Protein AF-A0A3Q8ZXB1-F1 (afdb_monomer)

Secondary structure (DSSP, 8-state):
------SS-SSEEEEEE-TTS-EEEEEE-GGGTT--SHHHHHHHHHHHHHHHHHHHHHHHS-------EEEEEETTEEEEEE---GGG------SS-------EE-TTS-EE-------HHHHHHHHHTT-HHHHHHHHHHSSS--HHHHHHHHHHHHHTT-----HHHHHHHHHHHHHHTT--TTSPPPSSPPPHHHHHHHHHHHHHHHHHHHHHHT--

Radius of gyration: 23.27 Å; Cα contacts (8 Å, |Δi|>4): 219; chains: 1; bounding box: 49×56×59 Å

Solvent-accessible surface area (backbone atoms only — not comparable to full-atom values): 13383 Å² total; per-residue (Å²): 134,84,79,87,54,66,81,92,56,77,71,33,50,43,82,40,78,34,95,88,75,48,76,41,82,40,80,45,46,77,90,47,71,85,51,89,43,66,66,56,38,31,57,54,49,42,54,50,43,53,50,51,25,54,56,43,22,75,75,65,77,58,56,84,73,74,80,68,45,31,73,48,78,55,95,92,39,65,45,78,45,73,67,82,59,83,92,67,74,74,87,79,90,81,78,82,89,81,86,82,86,86,84,46,59,49,98,87,66,48,79,48,77,71,75,95,65,77,49,73,67,53,38,32,51,59,28,27,77,77,33,69,39,48,41,50,19,50,62,32,58,46,89,83,55,52,50,55,32,47,45,53,18,46,52,24,31,43,77,63,71,62,60,71,88,43,74,68,51,53,42,42,52,37,25,30,50,21,67,49,66,63,71,43,82,90,46,66,56,50,101,75,55,62,49,71,69,57,48,52,53,52,51,53,53,50,53,51,50,47,23,50,57,46,41,57,66,72,77,116

Nearest PDB structures (foldseek):
  1sx6-assembly1_A  TM=2.709E-01  e=4.417E+00  Homo sapiens
  4kbr-assembly7_G  TM=2.994E-01  e=9.475E+00  Mus musculus

Sequence (220 aa):
MAEDVQAPFDPHVELMSHDSGDQLLVLKTKELDDLSTLKDTYNVGEGIVRTLNGVVAAIMEKSAVEPDGAAEMRGGKLIRHMMMRTETAHFSFGGPSAEFTVIIRDKEGNIVVPPPAPSAAQSRYAASRKNELLTHALNYCAGEPGWFDLYKAMECLEQAGFAKKGQEMTRFSRTANWFHRHHDTKNPPPPNPMDLREARRLLRGRINQALDELATRSTD

Structure (mmCIF, N/CA/C/O backbone):
data_AF-A0A3Q8ZXB1-F1
#
_entry.id   AF-A0A3Q8ZXB1-F1
#
loop_
_atom_site.group_PDB
_atom_site.id
_atom_site.type_symbol
_atom_site.label_atom_id
_atom_site.label_alt_id
_atom_site.label_comp_id
_atom_site.label_asym_id
_atom_site.label_entity_id
_atom_site.label_seq_id
_atom_site.pdbx_PDB_ins_code
_atom_site.Cartn_x
_atom_site.Cartn_y
_atom_site.Cartn_z
_atom_site.occupancy
_atom_site.B_iso_or_equiv
_atom_site.auth_seq_id
_atom_site.auth_comp_id
_atom_site.auth_asym_id
_atom_site.auth_atom_id
_atom_site.pdbx_PDB_model_num
ATOM 1 N N . MET A 1 1 ? -21.180 -25.472 -0.943 1.00 33.44 1 MET A N 1
ATOM 2 C CA . MET A 1 1 ? -22.168 -25.643 0.137 1.00 33.44 1 MET A CA 1
ATOM 3 C C . MET A 1 1 ? -21.343 -25.733 1.403 1.00 33.44 1 MET A C 1
ATOM 5 O O . MET A 1 1 ? -20.709 -26.757 1.603 1.00 33.44 1 MET A O 1
ATOM 9 N N . ALA A 1 2 ? -21.167 -24.619 2.112 1.00 38.06 2 ALA A N 1
ATOM 10 C CA . ALA A 1 2 ? -20.447 -24.629 3.380 1.00 38.06 2 ALA A CA 1
ATOM 11 C C . ALA A 1 2 ? -21.424 -25.153 4.435 1.00 38.06 2 ALA A C 1
ATOM 13 O O . ALA A 1 2 ? -22.526 -24.620 4.542 1.00 38.06 2 ALA A O 1
ATOM 14 N N . GLU A 1 3 ? -21.074 -26.241 5.114 1.00 40.84 3 GLU A N 1
ATOM 15 C CA . GLU A 1 3 ? -21.822 -26.702 6.281 1.00 40.84 3 GLU A CA 1
ATOM 16 C C . GLU A 1 3 ? -21.613 -25.692 7.413 1.00 40.84 3 GLU A C 1
ATOM 18 O O . GLU A 1 3 ? -20.477 -25.365 7.761 1.00 40.84 3 GLU A O 1
ATOM 23 N N . ASP A 1 4 ? -22.716 -25.174 7.953 1.00 42.69 4 ASP A N 1
ATOM 24 C CA . ASP A 1 4 ? -22.743 -24.371 9.173 1.00 42.69 4 ASP A CA 1
ATOM 25 C C . ASP A 1 4 ? -22.255 -25.227 10.353 1.00 42.69 4 ASP A C 1
ATOM 27 O O . ASP A 1 4 ? -22.981 -26.079 10.867 1.00 42.69 4 ASP A O 1
ATOM 31 N N . VAL A 1 5 ? -21.013 -25.015 10.794 1.00 41.22 5 VAL A N 1
ATOM 32 C CA . VAL A 1 5 ? -20.448 -25.664 11.987 1.00 41.22 5 VAL A CA 1
ATOM 33 C C . VAL A 1 5 ? -20.627 -24.737 13.192 1.00 41.22 5 VAL A C 1
ATOM 35 O O . VAL A 1 5 ? -19.713 -24.003 13.561 1.00 41.22 5 VAL A O 1
ATOM 38 N N . GLN A 1 6 ? -21.802 -24.758 13.826 1.00 43.03 6 GLN A N 1
ATOM 39 C CA . GLN A 1 6 ? -21.964 -24.203 15.179 1.00 43.03 6 GLN A CA 1
ATOM 40 C C . GLN A 1 6 ? -21.54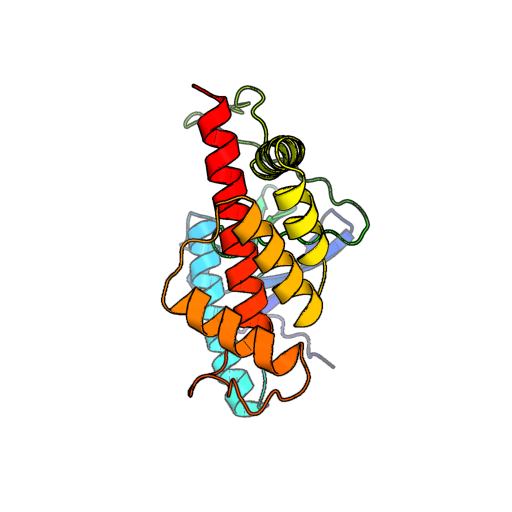9 -25.233 16.247 1.00 43.03 6 GLN A C 1
ATOM 42 O O . GLN A 1 6 ? -21.603 -26.436 15.997 1.00 43.03 6 GLN A O 1
ATOM 47 N N . ALA A 1 7 ? -21.089 -24.731 17.408 1.00 43.69 7 ALA A N 1
ATOM 48 C CA . ALA A 1 7 ? -20.575 -25.454 18.586 1.00 43.69 7 ALA A CA 1
ATOM 49 C C . ALA A 1 7 ? -21.116 -26.898 18.755 1.00 43.69 7 ALA A C 1
ATOM 51 O O . ALA A 1 7 ? -22.325 -27.109 18.633 1.00 43.69 7 ALA A O 1
ATOM 52 N N . PRO A 1 8 ? -20.249 -27.891 19.072 1.00 52.16 8 PRO A N 1
ATOM 53 C CA . PRO A 1 8 ? -19.368 -27.851 20.254 1.00 52.16 8 PRO A CA 1
ATOM 54 C C . PRO A 1 8 ? -17.844 -27.868 19.987 1.00 52.16 8 PRO A C 1
ATOM 56 O O . PRO A 1 8 ? -17.077 -28.206 20.888 1.00 52.16 8 PRO A O 1
ATOM 59 N N . PHE A 1 9 ? -17.382 -27.538 18.781 1.00 60.47 9 PHE A N 1
ATOM 60 C CA . PHE A 1 9 ? -15.962 -27.650 18.415 1.00 60.47 9 PHE A CA 1
ATOM 61 C C . PHE A 1 9 ? -15.131 -26.414 18.794 1.00 60.47 9 PHE A C 1
ATOM 63 O O . PHE A 1 9 ? -15.643 -25.300 18.863 1.00 60.47 9 PHE A O 1
ATOM 70 N N . ASP A 1 10 ? -13.842 -26.617 19.054 1.00 65.19 10 ASP A N 1
ATOM 71 C CA . ASP A 1 10 ? -12.871 -25.564 19.359 1.00 65.19 10 ASP A 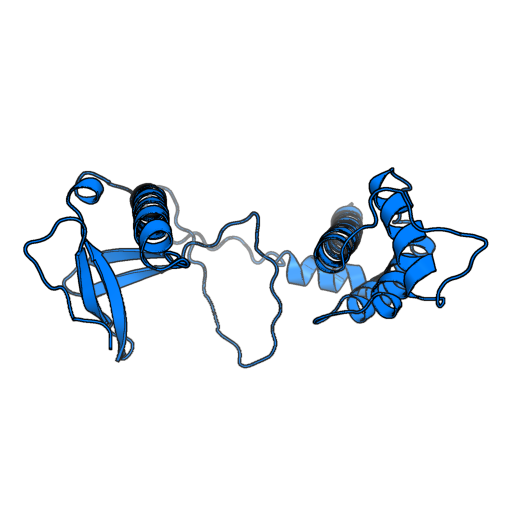CA 1
ATOM 72 C C . ASP A 1 10 ? -11.601 -25.817 18.524 1.00 65.19 10 ASP A C 1
ATOM 74 O O . ASP A 1 10 ? -11.003 -26.886 18.686 1.00 65.19 10 ASP A O 1
ATOM 78 N N . PRO A 1 11 ? -11.205 -24.913 17.606 1.00 73.88 11 PRO A N 1
ATOM 79 C CA . PRO A 1 11 ? -11.889 -23.671 17.223 1.00 73.88 11 PRO A CA 1
ATOM 80 C C . PRO A 1 11 ? -13.175 -23.906 16.400 1.00 73.88 11 PRO A C 1
ATOM 82 O O . PRO A 1 11 ? -13.305 -24.916 15.709 1.00 73.88 11 PRO A O 1
ATOM 85 N N . HIS A 1 12 ? -14.107 -22.946 16.415 1.00 68.56 12 HIS A N 1
ATOM 86 C CA . HIS A 1 12 ? -15.272 -22.903 15.511 1.00 68.56 12 HIS A CA 1
ATOM 87 C C . HIS A 1 12 ? -15.525 -21.489 14.978 1.00 68.56 12 HIS A C 1
ATOM 89 O O . HIS A 1 12 ? -14.954 -20.518 15.468 1.00 68.56 12 HIS A O 1
ATOM 95 N N . VAL A 1 13 ? -16.386 -21.363 13.968 1.00 67.75 13 VAL A N 1
ATOM 96 C CA . VAL A 1 13 ? -16.782 -20.068 13.404 1.00 67.75 13 VAL A CA 1
ATOM 97 C C . VAL A 1 13 ? -18.274 -19.873 13.613 1.00 67.75 13 VAL A C 1
ATOM 99 O O . VAL A 1 13 ? -19.068 -20.758 13.315 1.00 67.75 13 VAL A O 1
ATOM 102 N N . GLU A 1 14 ? -18.659 -18.708 14.116 1.00 72.75 14 GLU A N 1
ATOM 103 C CA . GLU A 1 14 ? -20.056 -18.335 14.296 1.00 72.75 14 GLU A CA 1
ATOM 104 C C . GLU A 1 14 ? -20.407 -17.160 13.389 1.00 72.75 14 GLU A C 1
ATOM 106 O O . GLU A 1 14 ? -19.691 -16.159 13.347 1.00 72.75 14 GLU A O 1
ATOM 111 N N . LEU A 1 15 ? -21.523 -17.273 12.670 1.00 70.69 15 LEU A N 1
ATOM 112 C CA . LEU A 1 15 ? -22.078 -16.161 11.915 1.00 70.69 15 LEU A CA 1
ATOM 113 C C . LEU A 1 15 ? -22.841 -15.239 12.873 1.00 70.69 15 LEU A C 1
ATOM 115 O O . LEU A 1 15 ? -23.882 -15.611 13.410 1.00 70.69 15 LEU A O 1
ATOM 119 N N . MET A 1 16 ? -22.320 -14.037 13.094 1.00 72.94 16 MET A N 1
ATOM 120 C CA . MET A 1 16 ? -22.894 -13.052 14.004 1.00 72.94 16 MET A CA 1
ATOM 121 C C . MET A 1 16 ? -23.374 -11.823 13.235 1.00 72.94 16 MET A C 1
ATOM 123 O O . MET A 1 16 ? -22.651 -11.267 12.409 1.00 72.94 16 MET A O 1
ATOM 127 N N . SER A 1 17 ? -24.591 -11.369 13.526 1.00 73.88 17 SER A N 1
ATOM 128 C CA . SER A 1 17 ? -25.118 -10.121 12.969 1.00 73.88 17 SER A CA 1
ATOM 129 C C . SER A 1 17 ? -24.378 -8.910 13.542 1.00 73.88 17 SER A C 1
ATOM 131 O O . SER A 1 17 ? -24.141 -8.831 14.748 1.00 73.88 17 SER A O 1
ATOM 133 N N . HIS A 1 18 ? -24.046 -7.953 12.682 1.00 71.06 18 HIS A N 1
ATOM 134 C CA . HIS A 1 18 ? -23.449 -6.672 13.039 1.00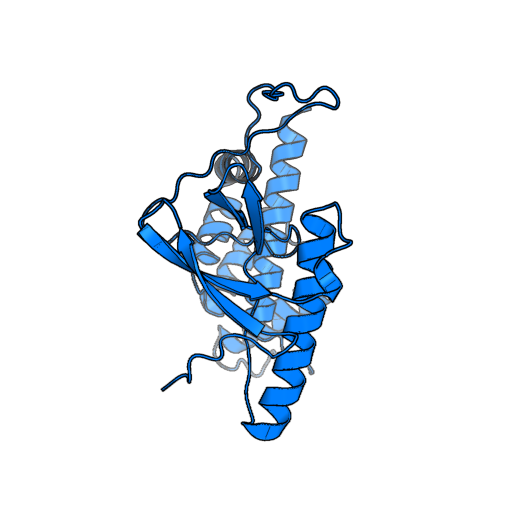 71.06 18 HIS A CA 1
ATOM 135 C C . HIS A 1 18 ? -24.469 -5.537 12.864 1.00 71.06 18 HIS A C 1
ATOM 137 O O . HIS A 1 18 ? -25.344 -5.596 12.000 1.00 71.06 18 HIS A O 1
ATOM 143 N N . ASP A 1 19 ? -24.341 -4.472 13.659 1.00 66.94 19 ASP A N 1
ATOM 144 C CA . ASP A 1 19 ? -25.283 -3.341 13.679 1.00 66.94 19 ASP A CA 1
ATOM 145 C C . ASP A 1 19 ? -25.398 -2.604 12.325 1.00 66.94 19 ASP A C 1
ATOM 147 O O . ASP A 1 19 ? -26.385 -1.912 12.087 1.00 66.94 19 ASP A O 1
ATOM 151 N N . SER A 1 20 ? -24.416 -2.756 11.425 1.00 61.16 20 SER A N 1
ATOM 152 C CA . SER A 1 20 ? -24.470 -2.229 10.047 1.00 61.16 20 SER A CA 1
ATOM 153 C C . SER A 1 20 ? -25.446 -2.978 9.131 1.00 61.16 20 SER A C 1
ATOM 155 O O . SER A 1 20 ? -25.694 -2.521 8.018 1.00 61.16 20 SER A O 1
ATOM 157 N N . GLY A 1 21 ? -25.991 -4.115 9.577 1.00 63.75 21 GLY A N 1
ATOM 158 C CA . GLY A 1 21 ? -26.780 -5.038 8.758 1.00 63.75 21 GLY A CA 1
ATOM 159 C C . GLY A 1 21 ? -25.950 -6.146 8.101 1.00 63.75 21 GLY A C 1
ATOM 160 O O . GLY A 1 21 ? -26.527 -7.052 7.503 1.00 63.75 21 GLY A O 1
ATOM 161 N N . ASP A 1 22 ? -24.622 -6.109 8.240 1.00 62.91 22 ASP A N 1
ATOM 162 C CA . ASP A 1 22 ? -23.728 -7.156 7.741 1.00 62.91 22 ASP A CA 1
ATOM 163 C C . ASP A 1 22 ? -23.699 -8.371 8.680 1.00 62.91 22 ASP A C 1
ATOM 165 O O . ASP A 1 22 ? -23.943 -8.265 9.884 1.00 62.91 22 ASP A O 1
ATOM 169 N N . GLN A 1 23 ? -23.345 -9.534 8.137 1.00 65.56 23 GLN A N 1
ATOM 170 C CA . GLN A 1 23 ? -23.062 -10.737 8.917 1.00 65.56 23 GLN A CA 1
ATOM 171 C C . GLN A 1 23 ? -21.554 -10.989 8.937 1.00 65.56 23 GLN A C 1
ATOM 173 O O . GLN A 1 23 ? -20.899 -10.979 7.895 1.00 65.56 23 GLN A O 1
ATOM 178 N N . LEU A 1 24 ? -21.001 -11.208 10.126 1.00 67.62 24 LEU A N 1
ATOM 179 C CA . LEU A 1 24 ? -19.581 -11.459 10.343 1.00 67.62 24 LEU A CA 1
ATOM 180 C C . LEU A 1 24 ? -19.361 -12.926 10.695 1.00 67.62 24 LEU A C 1
ATOM 182 O O . LEU A 1 24 ? -20.033 -13.463 11.570 1.00 67.62 24 LEU A O 1
ATOM 186 N N . LEU A 1 25 ? -18.389 -13.558 10.045 1.00 69.31 25 LEU A N 1
ATOM 187 C CA . LEU A 1 25 ? -17.880 -14.865 10.448 1.00 69.31 25 LEU A CA 1
ATOM 188 C C . LEU A 1 25 ? -16.834 -14.657 11.545 1.00 69.31 25 LEU A C 1
ATOM 190 O O . LEU A 1 25 ? -15.744 -14.151 11.286 1.00 69.31 25 LEU A O 1
ATOM 194 N N . VAL A 1 26 ? -17.180 -15.018 12.777 1.00 81.38 26 VAL A N 1
ATOM 195 C CA . VAL A 1 26 ? -16.345 -14.800 13.960 1.00 81.38 26 VAL A CA 1
ATOM 196 C C . VAL A 1 26 ? -15.721 -16.120 14.390 1.00 81.38 26 VAL A C 1
ATOM 198 O O . VAL A 1 26 ? -16.427 -17.038 14.800 1.00 81.38 26 VAL A O 1
ATOM 201 N N . LEU A 1 27 ? -14.392 -16.208 14.317 1.00 79.56 27 LEU A N 1
ATOM 202 C CA . LEU A 1 27 ? -13.637 -17.311 14.908 1.00 79.56 27 LEU A CA 1
ATOM 203 C C . LEU A 1 27 ? -13.757 -17.246 16.434 1.00 79.56 27 LEU A C 1
ATOM 205 O O . LEU A 1 27 ? -13.380 -16.249 17.049 1.00 79.56 27 LEU A O 1
ATOM 209 N N . LYS A 1 28 ? -14.247 -18.325 17.037 1.00 82.69 28 LYS A N 1
ATOM 210 C CA . LYS A 1 28 ? -14.348 -18.509 18.481 1.00 82.69 28 LYS A CA 1
ATOM 211 C C . LYS A 1 28 ? -13.482 -19.679 18.914 1.00 82.69 28 LYS A C 1
ATOM 213 O O . LYS A 1 28 ? -13.536 -20.761 18.328 1.00 82.69 28 LYS A O 1
ATOM 218 N N . THR A 1 29 ? -12.684 -19.446 19.947 1.00 84.31 29 THR A N 1
ATOM 219 C CA . THR A 1 29 ? -11.790 -20.449 20.521 1.00 84.31 29 THR A CA 1
ATOM 220 C C . THR A 1 29 ? -11.338 -20.049 21.914 1.00 84.31 29 THR A C 1
ATOM 222 O O . THR A 1 29 ? -11.162 -18.859 22.182 1.00 84.31 29 THR A O 1
ATOM 225 N N . LYS A 1 30 ? -11.128 -21.041 22.785 1.00 87.31 30 LYS A N 1
ATOM 226 C CA . LYS A 1 30 ? -10.680 -20.814 24.167 1.00 87.31 30 LYS A CA 1
ATOM 227 C C . LYS A 1 30 ? -9.281 -20.212 24.242 1.00 87.31 30 LYS A C 1
ATOM 229 O O . LYS A 1 30 ? -8.955 -19.552 25.220 1.00 87.31 30 LYS A O 1
ATOM 234 N N . GLU A 1 31 ? -8.462 -20.392 23.203 1.00 86.12 31 GLU A N 1
ATOM 235 C CA . GLU A 1 31 ? -7.122 -19.792 23.125 1.00 86.12 31 GLU A CA 1
ATOM 236 C C . GLU A 1 31 ? -7.150 -18.252 23.129 1.00 86.12 31 GLU A C 1
ATOM 238 O O . GLU A 1 31 ? -6.123 -17.620 23.375 1.00 86.12 31 GLU A O 1
ATOM 243 N N . LEU A 1 32 ? -8.311 -17.638 22.870 1.00 87.06 32 LEU A N 1
ATOM 244 C CA . LEU A 1 32 ? -8.477 -16.185 22.870 1.00 87.06 32 LEU A CA 1
ATOM 245 C C . LEU A 1 32 ? -9.042 -15.622 24.185 1.00 87.06 32 LEU A C 1
ATOM 247 O O . LEU A 1 32 ? -8.992 -14.405 24.357 1.00 87.06 32 LEU A O 1
ATOM 251 N N . ASP A 1 33 ? -9.553 -16.457 25.100 1.00 85.75 33 ASP A N 1
ATOM 252 C CA . ASP A 1 33 ? -10.318 -16.010 26.280 1.00 85.75 33 ASP A CA 1
ATOM 253 C C . ASP A 1 33 ? -9.475 -15.179 27.265 1.00 85.75 33 ASP A C 1
ATOM 255 O O . ASP A 1 33 ? -9.963 -14.208 27.845 1.00 85.75 33 ASP A O 1
ATOM 259 N N . ASP A 1 34 ? -8.193 -15.523 27.417 1.00 86.94 34 ASP A N 1
ATOM 260 C CA . ASP A 1 34 ? -7.275 -14.860 28.356 1.00 86.94 34 ASP A CA 1
ATOM 261 C C . ASP A 1 34 ? -6.528 -13.661 27.735 1.00 86.94 34 ASP A C 1
ATOM 263 O O . ASP A 1 34 ? -5.684 -13.025 28.380 1.00 86.94 34 ASP A O 1
ATOM 267 N N . LEU A 1 35 ? -6.812 -13.326 26.472 1.00 86.44 35 LEU A N 1
ATOM 268 C CA . LEU A 1 35 ? -6.145 -12.233 25.769 1.00 86.44 35 LEU A CA 1
ATOM 269 C C . LEU A 1 35 ? -6.837 -10.902 26.070 1.00 86.44 35 LEU A C 1
ATOM 271 O O . LEU A 1 35 ? -8.006 -10.685 25.766 1.00 86.44 35 LEU A O 1
ATOM 275 N N . SER A 1 36 ? -6.080 -9.970 26.646 1.00 79.19 36 SER A N 1
ATOM 276 C CA . SER A 1 36 ? -6.604 -8.676 27.103 1.00 79.19 36 SER A CA 1
ATOM 277 C C . SER A 1 36 ? -6.500 -7.553 26.069 1.00 79.19 36 SER A C 1
ATOM 279 O O . SER A 1 36 ? -7.030 -6.462 26.291 1.00 79.19 36 SER A O 1
ATOM 281 N N . THR A 1 37 ? -5.822 -7.784 24.939 1.00 78.56 37 THR A N 1
ATOM 282 C CA . THR A 1 37 ? -5.639 -6.769 23.897 1.00 78.56 37 THR A CA 1
ATOM 283 C C . THR A 1 37 ? -6.084 -7.275 22.530 1.00 78.56 37 THR A C 1
ATOM 285 O O . THR A 1 37 ? -5.774 -8.394 22.133 1.00 78.56 37 THR A O 1
ATOM 288 N N . LEU A 1 38 ? -6.741 -6.402 21.757 1.00 78.81 38 LEU A N 1
ATOM 289 C CA . LEU A 1 38 ? -7.193 -6.703 20.391 1.00 78.81 38 LEU A CA 1
ATOM 290 C C . LEU A 1 38 ? -6.045 -7.119 19.462 1.00 78.81 38 LEU A C 1
ATOM 292 O O . LEU A 1 38 ? -6.246 -7.910 18.543 1.00 78.81 38 LEU A O 1
ATOM 296 N N . LYS A 1 39 ? -4.843 -6.574 19.687 1.00 77.56 39 LYS A N 1
ATOM 297 C CA . LYS A 1 39 ? -3.644 -6.924 18.923 1.00 77.56 39 LYS A CA 1
ATOM 298 C C . LYS A 1 39 ? -3.239 -8.373 19.187 1.00 77.56 39 LYS A C 1
ATOM 300 O O . LYS A 1 39 ? -2.950 -9.092 18.235 1.00 77.56 39 LYS A O 1
ATOM 305 N N . ASP A 1 40 ? -3.225 -8.792 20.448 1.00 81.31 40 ASP A N 1
ATOM 306 C CA . ASP A 1 40 ? -2.866 -10.163 20.809 1.00 81.31 40 ASP A CA 1
ATOM 307 C C . ASP A 1 40 ? -3.939 -11.139 20.329 1.00 81.31 40 ASP A C 1
ATOM 309 O O . ASP A 1 40 ? -3.600 -12.140 19.702 1.00 81.31 40 ASP A O 1
ATOM 313 N N . THR A 1 41 ? -5.223 -10.793 20.491 1.00 88.06 41 THR A N 1
ATOM 314 C CA . THR A 1 41 ? -6.347 -11.559 19.932 1.00 88.06 41 THR A CA 1
ATOM 315 C C . THR A 1 41 ? -6.204 -11.756 18.425 1.00 88.06 41 THR A C 1
ATOM 317 O O . THR A 1 41 ? -6.350 -12.872 17.933 1.00 88.06 41 THR A O 1
ATOM 320 N N . TYR A 1 42 ? -5.869 -10.697 17.683 1.00 85.19 42 TYR A N 1
ATOM 321 C CA . TYR A 1 42 ? -5.656 -10.792 16.241 1.00 85.19 42 TYR A CA 1
ATOM 322 C C . TYR A 1 42 ? -4.443 -11.660 15.882 1.00 85.19 42 TYR A C 1
ATOM 324 O O . TYR A 1 42 ? -4.556 -12.527 15.021 1.00 85.19 42 TYR A O 1
ATOM 332 N N . ASN A 1 43 ? -3.296 -11.460 16.538 1.00 82.50 43 ASN A N 1
ATOM 333 C CA . ASN A 1 43 ? -2.071 -12.209 16.238 1.00 82.50 43 ASN A CA 1
ATOM 334 C C . ASN A 1 43 ? -2.228 -13.709 16.529 1.00 82.50 43 ASN A C 1
ATOM 336 O O . ASN A 1 43 ? -1.800 -14.544 15.730 1.00 82.50 43 ASN A O 1
ATOM 340 N N . VAL A 1 44 ? -2.849 -14.059 17.659 1.00 87.62 44 VAL A N 1
ATOM 341 C CA . VAL A 1 44 ? -3.133 -15.457 18.015 1.00 87.62 44 VAL A CA 1
ATOM 342 C C . VAL A 1 44 ? -4.174 -16.039 17.059 1.00 87.62 44 VAL A C 1
ATOM 344 O O . VAL A 1 44 ? -3.953 -17.109 16.493 1.00 87.62 44 VAL A O 1
ATOM 347 N N . GLY A 1 45 ? -5.252 -15.300 16.778 1.00 86.31 45 GLY A N 1
ATOM 348 C CA . GLY A 1 45 ? -6.275 -15.702 15.811 1.00 86.31 45 GLY A CA 1
ATOM 349 C C . GLY A 1 45 ? -5.718 -15.947 14.405 1.00 86.31 45 GLY A C 1
ATOM 350 O O . GLY A 1 45 ? -6.067 -16.939 13.769 1.00 86.31 45 GLY A O 1
ATOM 351 N N . GLU A 1 46 ? -4.793 -15.111 13.927 1.00 86.06 46 GLU A N 1
ATOM 352 C CA . GLU A 1 46 ? -4.076 -15.336 12.666 1.00 86.06 46 GLU A CA 1
ATOM 353 C C . GLU A 1 46 ? -3.285 -16.643 12.680 1.00 86.06 46 GLU A C 1
ATOM 355 O O . GLU A 1 46 ? -3.352 -17.405 11.712 1.00 86.06 46 GLU A O 1
ATOM 360 N N . GLY A 1 47 ? -2.564 -16.928 13.766 1.00 82.75 47 GLY A N 1
ATOM 361 C CA . GLY A 1 47 ? -1.848 -18.192 13.930 1.00 82.75 47 GLY A CA 1
ATOM 362 C C . GLY A 1 47 ? -2.775 -19.405 13.809 1.00 82.75 47 GLY A C 1
ATOM 363 O O . GLY A 1 47 ? -2.452 -20.367 13.101 1.00 82.75 47 GLY A O 1
ATOM 364 N N . ILE A 1 48 ? -3.957 -19.330 14.425 1.00 83.25 48 ILE A N 1
ATOM 365 C CA . ILE A 1 48 ? -4.979 -20.382 14.370 1.00 83.25 48 ILE A CA 1
ATOM 366 C C . ILE A 1 48 ? -5.514 -20.543 12.941 1.00 83.25 48 ILE A C 1
ATOM 368 O O . ILE A 1 48 ? -5.468 -21.646 12.395 1.00 83.25 48 ILE A O 1
ATOM 372 N N . VAL A 1 49 ? -5.939 -19.457 12.282 1.00 75.75 49 VAL A N 1
ATOM 373 C CA . VAL A 1 49 ? -6.444 -19.503 10.893 1.00 75.75 49 VAL A CA 1
ATOM 374 C C . VAL A 1 49 ? -5.385 -20.044 9.932 1.00 75.75 49 VAL A C 1
ATOM 376 O O . VAL A 1 49 ? -5.686 -20.871 9.071 1.00 75.75 49 VAL A O 1
ATOM 379 N N . ARG A 1 50 ? -4.121 -19.640 10.096 1.00 78.44 50 ARG A N 1
ATOM 380 C CA . ARG A 1 50 ? -3.005 -20.153 9.292 1.00 78.44 50 ARG A CA 1
ATOM 381 C C . ARG A 1 50 ? -2.823 -21.659 9.470 1.00 78.44 50 ARG A C 1
ATOM 383 O O . ARG A 1 50 ? -2.591 -22.362 8.486 1.00 78.44 50 ARG A O 1
ATOM 390 N N . THR A 1 51 ? -2.941 -22.150 10.699 1.00 77.50 51 THR A N 1
ATOM 391 C CA . THR A 1 51 ? -2.851 -23.582 11.006 1.00 77.50 51 THR A CA 1
ATOM 392 C C . THR A 1 51 ? -4.011 -24.348 10.372 1.00 77.50 51 THR A C 1
ATOM 394 O O . THR A 1 51 ? -3.781 -25.341 9.680 1.00 77.50 51 THR A O 1
ATOM 397 N N . LEU A 1 52 ? -5.242 -23.842 10.507 1.00 68.25 52 LEU A N 1
ATOM 398 C CA . LEU A 1 52 ? -6.436 -24.427 9.886 1.00 68.25 52 LEU A CA 1
ATOM 399 C C . LEU A 1 52 ? -6.327 -24.471 8.359 1.00 68.25 52 LEU A C 1
ATOM 401 O O . LEU A 1 52 ? -6.613 -25.504 7.756 1.00 68.25 52 LEU A O 1
ATOM 405 N N . ASN A 1 53 ? -5.836 -23.401 7.729 1.00 66.00 53 ASN A N 1
ATOM 406 C CA . ASN A 1 53 ? -5.565 -23.398 6.293 1.00 66.00 53 ASN A CA 1
ATOM 407 C C . ASN A 1 53 ? -4.577 -24.495 5.893 1.00 66.00 53 ASN A C 1
ATOM 409 O O . ASN A 1 53 ? -4.785 -25.144 4.873 1.00 66.00 53 ASN A O 1
ATOM 413 N N . GLY A 1 54 ? -3.522 -24.717 6.682 1.00 58.09 54 GLY A N 1
ATOM 414 C CA . GLY A 1 54 ? -2.560 -25.792 6.439 1.00 58.09 54 GLY A CA 1
ATOM 415 C C . GLY A 1 54 ? -3.208 -27.177 6.479 1.00 58.09 54 GLY A C 1
ATOM 416 O O . GLY A 1 54 ? -2.977 -27.987 5.582 1.00 58.09 54 GLY A O 1
ATOM 417 N N . VAL A 1 55 ? -4.069 -27.425 7.471 1.00 66.06 55 VAL A N 1
ATOM 418 C CA . VAL A 1 55 ? -4.820 -28.686 7.598 1.00 66.06 55 VAL A CA 1
ATOM 419 C C . VAL A 1 55 ? -5.773 -28.882 6.416 1.00 66.06 55 VAL A C 1
ATOM 421 O O . VAL A 1 55 ? -5.763 -29.938 5.789 1.00 66.06 55 VAL A O 1
ATOM 424 N N . VAL A 1 56 ? -6.562 -27.863 6.063 1.00 55.59 56 VAL A N 1
ATOM 425 C CA . VAL A 1 56 ? -7.525 -27.946 4.952 1.00 55.59 56 VAL A CA 1
ATOM 426 C C . VAL A 1 56 ? -6.813 -28.088 3.610 1.00 55.59 56 VAL A C 1
ATOM 428 O O . VAL A 1 56 ? -7.233 -28.895 2.786 1.00 55.59 56 VAL A O 1
ATOM 431 N N . ALA A 1 57 ? -5.712 -27.369 3.385 1.00 53.59 57 ALA A N 1
ATOM 432 C CA . ALA A 1 57 ? -4.935 -27.483 2.155 1.00 53.59 57 ALA A CA 1
ATOM 433 C C . ALA A 1 57 ? -4.346 -28.890 1.964 1.00 53.59 57 ALA A C 1
ATOM 435 O O . ALA A 1 57 ? -4.249 -29.349 0.831 1.00 53.59 57 ALA A O 1
ATOM 436 N N . ALA A 1 58 ? -4.016 -29.606 3.043 1.00 50.09 58 ALA A N 1
ATOM 437 C CA . ALA A 1 58 ? -3.576 -30.999 2.956 1.00 50.09 58 ALA A CA 1
ATOM 438 C C . ALA A 1 58 ? -4.697 -31.968 2.523 1.00 50.09 58 ALA A C 1
ATOM 440 O O . ALA A 1 58 ? -4.406 -33.033 1.987 1.00 50.09 58 ALA A O 1
ATOM 441 N N . ILE A 1 59 ? -5.966 -31.605 2.743 1.00 51.69 59 ILE A N 1
ATOM 442 C CA . ILE A 1 59 ? -7.143 -32.426 2.412 1.00 51.69 59 ILE A CA 1
ATOM 443 C C . ILE A 1 59 ? -7.732 -32.037 1.048 1.00 51.69 59 ILE A C 1
ATOM 445 O O . ILE A 1 59 ? -8.125 -32.898 0.267 1.00 51.69 59 ILE A O 1
ATOM 449 N N . MET A 1 60 ? -7.821 -30.735 0.773 1.00 46.12 60 MET A N 1
ATOM 450 C CA . MET A 1 60 ? -8.557 -30.154 -0.356 1.00 46.12 60 MET A CA 1
ATOM 451 C C . MET A 1 60 ? -7.653 -29.408 -1.349 1.00 46.12 60 MET A C 1
ATOM 453 O O . MET A 1 60 ? -8.150 -28.636 -2.169 1.00 46.12 60 MET A O 1
ATOM 457 N N . GLU A 1 61 ? -6.332 -29.589 -1.249 1.00 48.75 61 GLU A N 1
ATOM 458 C CA . GLU A 1 61 ? -5.261 -28.972 -2.059 1.00 48.75 61 GLU A CA 1
ATOM 459 C C . GLU A 1 61 ? -5.157 -27.436 -1.988 1.00 48.75 61 GLU A C 1
ATOM 461 O O . GLU A 1 61 ? -4.158 -26.859 -2.421 1.00 48.75 61 GLU A O 1
ATOM 466 N N . LYS A 1 62 ? -6.154 -26.741 -1.427 1.00 50.75 62 LYS A N 1
ATOM 467 C CA . LYS A 1 62 ? -6.176 -25.279 -1.307 1.00 50.75 62 LYS A CA 1
ATOM 468 C C . LYS A 1 62 ? -6.980 -24.796 -0.099 1.00 50.75 62 LYS A C 1
ATOM 470 O O . LYS A 1 62 ? -8.099 -25.242 0.131 1.00 50.75 62 LYS A O 1
ATOM 475 N N . SER A 1 63 ? -6.427 -23.818 0.618 1.00 49.59 63 SER A N 1
ATOM 476 C CA . SER A 1 63 ? -7.132 -22.988 1.602 1.00 49.59 63 SER A CA 1
ATOM 477 C C . SER A 1 63 ? -6.401 -21.656 1.760 1.00 49.59 63 SER A C 1
ATOM 479 O O . SER A 1 63 ? -5.172 -21.636 1.805 1.00 49.59 63 SER A O 1
ATOM 481 N N . ALA A 1 64 ? -7.141 -20.549 1.811 1.00 59.91 64 ALA A N 1
ATOM 482 C CA . ALA A 1 64 ? -6.578 -19.195 1.840 1.00 59.91 64 ALA A CA 1
ATOM 483 C C . ALA A 1 64 ? -7.457 -18.224 2.645 1.00 59.91 64 ALA A C 1
ATOM 485 O O . ALA A 1 64 ? -7.678 -17.087 2.239 1.00 59.91 64 ALA A O 1
ATOM 486 N N . VAL A 1 65 ? -8.020 -18.690 3.761 1.00 66.00 65 VAL A N 1
ATOM 487 C CA . VAL A 1 65 ? -8.804 -17.830 4.656 1.00 66.00 65 VAL A CA 1
ATOM 488 C C . VAL A 1 65 ? -7.858 -16.883 5.390 1.00 66.00 65 VAL A C 1
ATOM 490 O O . VAL A 1 65 ? -6.842 -17.323 5.920 1.00 66.00 65 VAL A O 1
ATOM 493 N N . GLU A 1 66 ? -8.181 -15.598 5.458 1.00 70.56 66 GLU A N 1
ATOM 494 C CA . GLU A 1 66 ? -7.393 -14.615 6.206 1.00 70.56 66 GLU A CA 1
ATOM 495 C C . GLU A 1 66 ? -8.299 -13.880 7.200 1.00 70.56 66 GLU A C 1
ATOM 497 O O . GLU A 1 66 ? -9.405 -13.482 6.824 1.00 70.56 66 GLU A O 1
ATOM 502 N N . PRO A 1 67 ? -7.874 -13.691 8.463 1.00 70.38 67 PRO A N 1
ATOM 503 C CA . PRO A 1 67 ? -8.620 -12.865 9.396 1.00 70.38 67 PRO A CA 1
ATOM 504 C C . PRO A 1 67 ? -8.466 -11.389 9.026 1.00 70.38 67 PRO A C 1
ATOM 506 O O . PRO A 1 67 ? -7.358 -10.866 8.875 1.00 70.38 67 PRO A O 1
ATOM 509 N N . ASP A 1 68 ? -9.598 -10.703 8.935 1.00 69.81 68 ASP A N 1
ATOM 510 C CA . ASP A 1 68 ? -9.661 -9.290 8.558 1.00 69.81 68 ASP A CA 1
ATOM 511 C C . ASP A 1 68 ? -9.573 -8.318 9.753 1.00 69.81 68 ASP A C 1
ATOM 513 O O . ASP A 1 68 ? -9.422 -7.103 9.580 1.00 69.81 68 ASP A O 1
ATOM 517 N N . GLY A 1 69 ? -9.627 -8.847 10.976 1.00 79.44 69 GLY A N 1
ATOM 518 C CA . GLY A 1 69 ? -9.623 -8.063 12.199 1.00 79.44 69 GLY A CA 1
ATOM 519 C C . GLY A 1 69 ? -9.873 -8.900 13.450 1.00 79.44 69 GLY A C 1
ATOM 520 O O . GLY A 1 69 ? -9.922 -10.128 13.399 1.00 79.44 69 GLY A O 1
ATOM 521 N N . ALA A 1 70 ? -10.020 -8.210 14.578 1.00 86.25 70 ALA A N 1
ATOM 522 C CA . ALA A 1 70 ? -10.498 -8.779 15.835 1.00 86.25 70 ALA A CA 1
ATOM 523 C C . ALA A 1 70 ? -11.884 -8.209 16.151 1.00 86.25 70 ALA A C 1
ATOM 525 O O . ALA A 1 70 ? -12.201 -7.086 15.757 1.00 86.25 70 ALA A O 1
ATOM 526 N N . ALA A 1 71 ? -12.711 -8.959 16.871 1.00 81.94 71 ALA A N 1
ATOM 527 C CA . ALA A 1 71 ? -14.023 -8.495 17.295 1.00 81.94 71 ALA A CA 1
ATOM 528 C C . ALA A 1 71 ? -14.175 -8.625 18.812 1.00 81.94 71 ALA A C 1
ATOM 530 O O . ALA A 1 71 ? -13.661 -9.567 19.410 1.00 81.94 71 ALA A O 1
ATOM 531 N N . GLU A 1 72 ? -14.883 -7.683 19.428 1.00 86.06 72 GLU A N 1
ATOM 532 C CA . GLU A 1 72 ? -15.239 -7.732 20.848 1.00 86.06 72 GLU A CA 1
ATOM 533 C C . GLU A 1 72 ? -16.742 -7.506 21.027 1.00 86.06 72 GLU A C 1
ATOM 535 O O . GLU A 1 72 ? -17.373 -6.777 20.259 1.00 86.06 72 GLU A O 1
ATOM 540 N N . MET A 1 73 ? -17.315 -8.092 22.077 1.00 83.00 73 MET A N 1
ATOM 541 C CA . MET A 1 73 ? -18.662 -7.748 22.524 1.00 83.00 73 MET A CA 1
ATOM 542 C C . MET A 1 73 ? -18.574 -6.648 23.576 1.00 83.00 73 MET A C 1
ATOM 544 O O . MET A 1 73 ? -17.992 -6.843 24.641 1.00 83.00 73 MET A O 1
ATOM 548 N N . ARG A 1 74 ? -19.196 -5.497 23.315 1.00 77.88 74 ARG A N 1
ATOM 549 C CA . ARG A 1 74 ? -19.251 -4.380 24.264 1.00 77.88 74 ARG A CA 1
ATOM 550 C C . ARG A 1 74 ? -20.680 -3.881 24.398 1.00 77.88 74 ARG A C 1
ATOM 552 O O . ARG A 1 74 ? -21.282 -3.424 23.433 1.00 77.88 74 ARG A O 1
ATOM 559 N N . GLY A 1 75 ? -21.238 -3.982 25.605 1.00 78.88 75 GLY A N 1
ATOM 560 C CA . GLY A 1 75 ? -22.616 -3.552 25.871 1.00 78.88 75 GLY A CA 1
ATOM 561 C C . GLY A 1 75 ? -23.659 -4.275 25.008 1.00 78.88 75 GLY A C 1
ATOM 562 O O . GLY A 1 75 ? -24.619 -3.652 24.569 1.00 78.88 75 GLY A O 1
ATOM 563 N N . GLY A 1 76 ? -23.440 -5.561 24.712 1.00 77.69 76 GLY A N 1
ATOM 564 C CA . GLY A 1 76 ? -24.330 -6.366 23.866 1.00 77.69 76 GLY A CA 1
ATOM 565 C C . GLY A 1 76 ? -24.184 -6.129 22.359 1.00 77.69 76 GLY A C 1
ATOM 566 O O . GLY A 1 76 ? -24.868 -6.792 21.588 1.00 77.69 76 GLY A O 1
ATOM 567 N N . LYS A 1 77 ? -23.282 -5.238 21.931 1.00 75.44 77 LYS A N 1
ATOM 568 C CA . LYS A 1 77 ? -22.987 -4.976 20.518 1.00 75.44 77 LYS A CA 1
ATOM 569 C C . LYS A 1 77 ? -21.670 -5.619 20.112 1.00 75.44 77 LYS A C 1
ATOM 571 O O . LYS A 1 77 ? -20.690 -5.532 20.855 1.00 75.44 77 LYS A O 1
ATOM 576 N N . LEU A 1 78 ? -21.650 -6.220 18.927 1.00 76.12 78 LEU A N 1
ATOM 577 C CA . LEU A 1 78 ? -20.431 -6.721 18.305 1.00 76.12 78 LEU A CA 1
ATOM 578 C C . LEU A 1 78 ? -19.685 -5.547 17.670 1.00 76.12 78 LEU A C 1
ATOM 580 O O . LEU A 1 78 ? -20.210 -4.894 16.773 1.00 76.12 78 LEU A O 1
ATOM 584 N N . ILE A 1 79 ? -18.471 -5.276 18.136 1.00 78.56 79 ILE A N 1
ATOM 585 C CA . ILE A 1 79 ? -17.593 -4.246 17.583 1.00 78.56 79 ILE A CA 1
ATOM 586 C C . ILE A 1 79 ? -16.476 -4.942 16.810 1.00 78.56 79 ILE A C 1
ATOM 588 O O . ILE A 1 79 ? -15.692 -5.692 17.393 1.00 78.56 79 ILE A O 1
ATOM 592 N N . ARG A 1 80 ? -16.383 -4.673 15.504 1.00 76.94 80 ARG A N 1
ATOM 593 C CA . ARG A 1 80 ? -15.294 -5.148 14.640 1.00 76.94 80 ARG A CA 1
ATOM 594 C C . ARG A 1 80 ? -14.161 -4.125 14.577 1.00 76.94 80 ARG A C 1
ATOM 596 O O . ARG A 1 80 ? -14.382 -2.962 14.248 1.00 76.94 80 ARG A O 1
ATOM 603 N N . HIS A 1 81 ? -12.937 -4.585 14.808 1.00 75.69 81 HIS A N 1
ATOM 604 C CA . HIS A 1 81 ? -11.701 -3.811 14.712 1.00 75.69 81 HIS A CA 1
ATOM 605 C C . HIS A 1 81 ? -10.853 -4.336 13.554 1.00 75.69 81 HIS A C 1
ATOM 607 O O . HIS A 1 81 ? -10.191 -5.368 13.677 1.00 75.69 81 HIS A O 1
ATOM 613 N N . MET A 1 82 ? -10.867 -3.629 12.423 1.00 68.69 82 MET A N 1
ATOM 614 C CA . MET A 1 82 ? -10.019 -3.970 11.278 1.00 68.69 82 MET A CA 1
ATOM 615 C C . MET A 1 82 ? -8.546 -3.708 11.607 1.00 68.69 82 MET A C 1
ATOM 617 O O . MET A 1 82 ? -8.186 -2.613 12.044 1.00 68.69 82 MET A O 1
ATOM 621 N N . MET A 1 83 ? -7.685 -4.696 11.361 1.00 62.31 83 MET A N 1
ATOM 622 C CA . MET A 1 83 ? -6.247 -4.575 11.617 1.00 62.31 83 MET A CA 1
ATOM 623 C C . MET A 1 83 ? -5.506 -4.258 10.320 1.00 62.31 83 MET A C 1
ATOM 625 O O . MET A 1 83 ? -5.362 -5.102 9.439 1.00 62.31 83 MET A O 1
ATOM 629 N N . MET A 1 84 ? -5.009 -3.026 10.197 1.00 52.19 84 MET A N 1
ATOM 630 C CA . MET A 1 84 ? -4.169 -2.630 9.065 1.00 52.19 84 MET A CA 1
ATOM 631 C 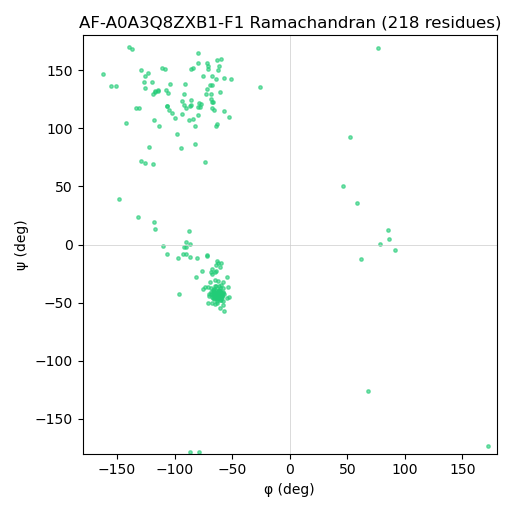C . MET A 1 84 ? -2.701 -2.953 9.351 1.00 52.19 84 MET A C 1
ATOM 633 O O . MET A 1 84 ? -2.101 -2.396 10.271 1.00 52.19 84 MET A O 1
ATOM 637 N N . ARG A 1 85 ? -2.090 -3.816 8.532 1.00 46.06 85 ARG A N 1
ATOM 638 C CA . ARG A 1 85 ? -0.641 -4.063 8.568 1.00 46.06 85 A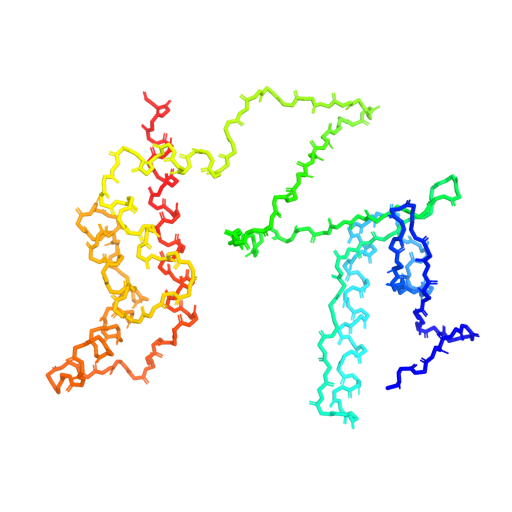RG A CA 1
ATOM 639 C C . ARG A 1 85 ? 0.092 -2.907 7.891 1.00 46.06 85 ARG A C 1
ATOM 641 O O . ARG A 1 85 ? -0.104 -2.638 6.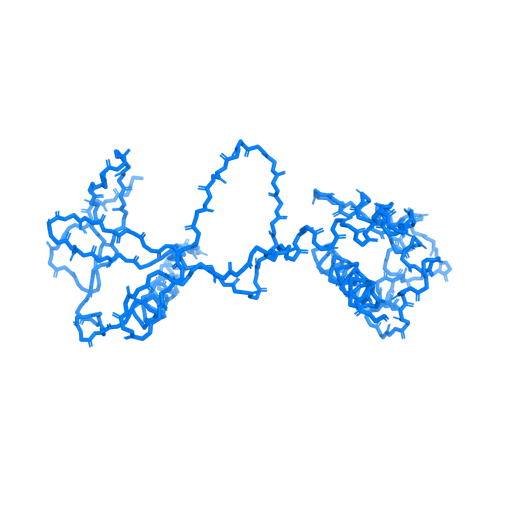708 1.00 46.06 85 ARG A O 1
ATOM 648 N N . THR A 1 86 ? 0.968 -2.236 8.633 1.00 41.09 86 THR A N 1
ATOM 649 C CA . THR A 1 86 ? 1.781 -1.106 8.145 1.00 41.09 86 THR A CA 1
ATOM 650 C C . THR A 1 86 ? 2.760 -1.504 7.035 1.00 41.09 86 THR A C 1
ATOM 652 O O . THR A 1 86 ? 3.136 -0.663 6.223 1.00 41.09 86 THR A O 1
ATOM 655 N N . GLU A 1 87 ? 3.122 -2.786 6.940 1.00 34.38 87 GLU A N 1
ATOM 656 C CA . GLU A 1 87 ? 4.050 -3.327 5.934 1.00 34.38 87 GLU A CA 1
ATOM 657 C C . GLU A 1 87 ? 3.402 -3.575 4.553 1.00 34.38 87 GLU A C 1
ATOM 659 O O . GLU A 1 87 ? 4.109 -3.788 3.565 1.00 34.38 87 GLU A O 1
ATOM 664 N N . THR A 1 88 ? 2.069 -3.514 4.455 1.00 31.36 88 THR A N 1
ATOM 665 C CA . THR A 1 88 ? 1.294 -3.765 3.223 1.00 31.36 88 THR A CA 1
ATOM 666 C C . THR A 1 88 ? 0.239 -2.698 2.934 1.00 31.36 88 THR A C 1
ATOM 668 O O . THR A 1 88 ? -0.694 -2.940 2.170 1.00 31.36 88 THR A O 1
ATOM 671 N N . ALA A 1 89 ? 0.398 -1.480 3.456 1.00 33.75 89 ALA A N 1
ATOM 672 C CA . ALA A 1 89 ? -0.448 -0.352 3.072 1.00 33.75 89 ALA A CA 1
ATOM 673 C C . ALA A 1 89 ? -0.090 0.164 1.658 1.00 33.75 89 ALA A C 1
ATOM 675 O O . ALA A 1 89 ? 0.480 1.240 1.476 1.00 33.75 89 ALA A O 1
ATOM 676 N N . HIS A 1 90 ? -0.416 -0.626 0.634 1.00 29.03 90 HIS A N 1
ATOM 677 C CA . HIS A 1 90 ? -0.501 -0.176 -0.750 1.00 29.03 90 HIS A CA 1
ATOM 678 C C . HIS A 1 90 ? -1.968 0.110 -1.066 1.00 29.03 90 HIS A C 1
ATOM 680 O O . HIS A 1 90 ? -2.728 -0.786 -1.415 1.00 29.03 90 HIS A O 1
ATOM 686 N N . PHE A 1 91 ? -2.368 1.371 -0.930 1.00 35.31 91 PHE A N 1
ATOM 687 C CA . PHE A 1 91 ? -3.702 1.805 -1.324 1.00 35.31 91 PHE A CA 1
ATOM 688 C C . PHE A 1 91 ? -3.772 1.979 -2.846 1.00 35.31 91 PHE A C 1
ATOM 690 O O . PHE A 1 91 ? -3.071 2.818 -3.414 1.00 35.31 91 PH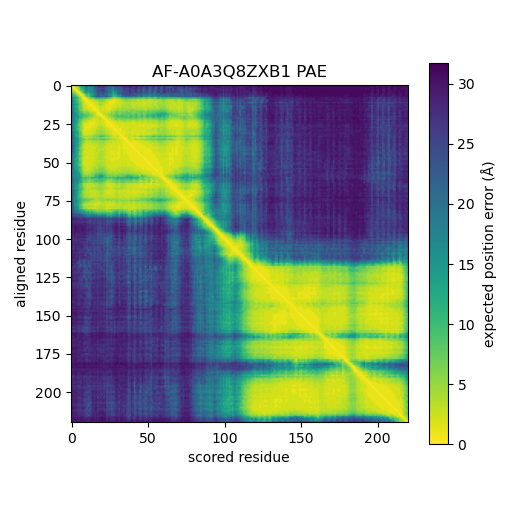E A O 1
ATOM 697 N N . SER A 1 92 ? -4.637 1.211 -3.505 1.00 28.94 92 SER A N 1
ATOM 698 C CA . SER A 1 92 ? -5.122 1.494 -4.857 1.00 28.94 92 SER A CA 1
ATOM 699 C C . SER A 1 92 ? -6.630 1.709 -4.786 1.00 28.94 92 SER A C 1
ATOM 701 O O . SER A 1 92 ? -7.381 0.758 -4.581 1.00 28.94 92 SER A O 1
ATOM 703 N N . PHE A 1 93 ? -7.073 2.958 -4.924 1.00 36.56 93 PHE A N 1
ATOM 704 C CA . PHE A 1 93 ? -8.493 3.305 -4.916 1.00 36.56 93 PHE A CA 1
ATOM 705 C C . PHE A 1 93 ? -9.037 3.341 -6.345 1.00 36.56 93 PHE A C 1
ATOM 707 O O . PHE A 1 93 ? -8.681 4.216 -7.131 1.00 36.56 93 PHE A O 1
ATOM 714 N N . GLY A 1 94 ? -9.912 2.386 -6.659 1.00 27.28 94 GLY A N 1
ATOM 715 C CA . GLY A 1 94 ? -10.743 2.356 -7.860 1.00 27.28 94 GLY A CA 1
ATOM 716 C C . GLY A 1 94 ? -12.221 2.204 -7.485 1.00 27.28 94 GLY A C 1
ATOM 717 O O . GLY A 1 94 ? -12.788 1.145 -7.712 1.00 27.28 94 GLY A O 1
ATOM 718 N N . GLY A 1 95 ? -12.810 3.260 -6.903 1.00 26.77 95 GLY A N 1
ATOM 719 C CA . GLY A 1 95 ? -14.250 3.431 -6.601 1.00 26.77 95 GLY A CA 1
ATOM 720 C C . GLY A 1 95 ? -14.815 2.676 -5.377 1.00 26.77 95 GLY A C 1
ATOM 721 O O . GLY A 1 95 ? -14.156 1.774 -4.868 1.00 26.77 95 GLY A O 1
ATOM 722 N N . PRO A 1 96 ? -16.066 2.986 -4.957 1.00 37.50 96 PRO A N 1
ATOM 723 C CA . PRO A 1 96 ? -16.510 4.253 -4.362 1.00 37.50 96 PRO A CA 1
ATOM 724 C C . PRO A 1 96 ? -15.951 4.434 -2.933 1.00 37.50 96 PRO A C 1
ATOM 726 O O . PRO A 1 96 ? -15.611 3.482 -2.239 1.00 37.50 96 PRO A O 1
ATOM 729 N N . SER A 1 97 ? -15.813 5.688 -2.516 1.00 35.25 97 SER A N 1
ATOM 730 C CA . SER A 1 97 ? -15.123 6.133 -1.300 1.00 35.25 97 SER A CA 1
ATOM 731 C C . SER A 1 97 ? -15.670 5.519 -0.005 1.00 35.25 97 SER A C 1
ATOM 733 O O . SER A 1 97 ? -16.786 5.836 0.403 1.00 35.25 97 SER A O 1
ATOM 735 N N . ALA A 1 98 ? -14.850 4.722 0.680 1.00 32.84 98 ALA A N 1
ATOM 736 C CA . ALA A 1 98 ? -15.013 4.448 2.103 1.00 32.84 98 ALA A CA 1
ATOM 737 C C . ALA A 1 98 ? -14.317 5.559 2.903 1.00 32.84 98 ALA A C 1
ATOM 739 O O . ALA A 1 98 ? -13.134 5.840 2.695 1.00 32.84 98 ALA A O 1
ATOM 740 N N . GLU A 1 99 ? -15.062 6.209 3.791 1.00 30.58 99 GLU A N 1
ATOM 741 C CA . GLU A 1 99 ? -14.549 7.224 4.705 1.00 30.58 99 GLU A CA 1
ATOM 742 C C . GLU A 1 99 ? -14.186 6.543 6.031 1.00 30.58 99 GLU A C 1
ATOM 744 O O . GLU A 1 99 ? -15.012 5.865 6.638 1.00 30.58 99 GLU A O 1
ATOM 749 N N . PHE A 1 100 ? -12.934 6.684 6.469 1.00 33.53 100 PHE A N 1
ATOM 750 C CA . PHE A 1 100 ? -12.459 6.133 7.738 1.00 33.53 100 PHE A CA 1
ATOM 751 C C . PHE A 1 100 ? -11.991 7.272 8.644 1.00 33.53 100 PHE A C 1
ATOM 753 O O . PHE A 1 100 ? -11.166 8.092 8.241 1.00 33.53 100 PHE A O 1
ATOM 760 N N . THR A 1 101 ? -12.474 7.300 9.888 1.00 33.78 101 THR A N 1
ATOM 761 C CA . THR A 1 101 ? -12.012 8.236 10.923 1.00 33.78 101 THR A CA 1
ATOM 762 C C . THR A 1 101 ? -11.155 7.492 11.944 1.00 33.78 101 THR A C 1
ATOM 764 O O . THR A 1 101 ? -11.627 6.583 12.622 1.00 33.78 101 THR A O 1
ATOM 767 N N . VAL A 1 102 ? -9.888 7.888 12.078 1.00 39.09 102 VAL A N 1
ATOM 768 C CA . VAL A 1 102 ? -8.982 7.374 13.116 1.00 39.09 102 VAL A CA 1
ATOM 769 C C . VAL A 1 102 ? -9.103 8.265 14.354 1.00 39.09 102 VAL A C 1
ATOM 771 O O . VAL A 1 102 ? -8.794 9.451 14.289 1.00 39.09 102 VAL A O 1
ATOM 774 N N . ILE A 1 103 ? -9.544 7.700 15.482 1.00 43.84 103 ILE A N 1
ATOM 775 C CA . ILE A 1 103 ? -9.632 8.398 16.775 1.00 43.84 103 ILE A CA 1
ATOM 776 C C . ILE A 1 103 ? -8.448 7.965 17.642 1.00 43.84 103 ILE A C 1
ATOM 778 O O . ILE A 1 103 ? -8.375 6.811 18.064 1.00 43.84 103 ILE A O 1
ATOM 782 N N . ILE A 1 104 ? -7.535 8.892 17.924 1.00 40.75 104 ILE A N 1
ATOM 783 C CA . ILE A 1 104 ? -6.396 8.675 18.823 1.00 40.75 104 ILE A CA 1
ATOM 784 C C . ILE A 1 104 ? -6.821 9.084 20.236 1.00 40.75 104 ILE A C 1
ATOM 786 O O . ILE A 1 104 ? -7.505 10.092 20.399 1.00 40.75 104 ILE A O 1
ATOM 790 N N . ARG A 1 105 ? -6.454 8.301 21.256 1.00 51.84 105 ARG A N 1
ATOM 791 C CA . ARG A 1 105 ? -6.723 8.616 22.668 1.00 51.84 105 ARG A CA 1
ATOM 792 C C . ARG A 1 105 ? -5.433 8.652 23.492 1.00 51.84 105 ARG A C 1
ATOM 794 O O . ARG A 1 105 ? -4.497 7.925 23.162 1.00 51.84 105 ARG A O 1
ATOM 801 N N . ASP A 1 106 ? -5.382 9.498 24.520 1.00 44.12 106 ASP A N 1
ATOM 802 C CA . ASP A 1 106 ? -4.278 9.541 25.491 1.00 44.12 106 ASP A CA 1
ATOM 803 C C . ASP A 1 106 ? -4.390 8.409 26.531 1.00 44.12 106 ASP A C 1
ATOM 805 O O . ASP A 1 106 ? -5.278 7.554 26.458 1.00 44.12 106 ASP A O 1
ATOM 809 N N . LYS A 1 107 ? -3.449 8.369 27.485 1.00 51.94 107 LYS A N 1
ATOM 810 C CA . LYS A 1 107 ? -3.391 7.332 28.530 1.00 51.94 107 LYS A CA 1
ATOM 811 C C . LYS A 1 107 ? -4.570 7.424 29.503 1.00 51.94 107 LYS A C 1
ATOM 813 O O . LYS A 1 107 ? -4.902 6.439 30.155 1.00 51.94 107 LYS A O 1
ATOM 818 N N . GLU A 1 108 ? -5.203 8.586 29.564 1.00 59.41 108 GLU A N 1
ATOM 819 C CA . GLU A 1 108 ? -6.362 8.917 30.380 1.00 59.41 108 GLU A CA 1
ATOM 820 C C . GLU A 1 108 ? -7.689 8.677 29.626 1.00 59.41 108 GLU A C 1
ATOM 822 O O . GLU A 1 108 ? -8.766 8.813 30.203 1.00 59.41 108 GLU A O 1
ATOM 827 N N . GLY A 1 109 ? -7.626 8.263 28.353 1.00 47.19 109 GLY A N 1
ATOM 828 C CA . GLY A 1 109 ? -8.777 7.923 27.517 1.00 47.19 109 GLY A CA 1
ATOM 829 C C . GLY A 1 109 ? -9.420 9.107 26.787 1.00 47.19 109 GLY A C 1
ATOM 830 O O . GLY A 1 109 ? -10.429 8.913 26.099 1.00 47.19 109 GLY A O 1
ATOM 831 N N . ASN A 1 110 ? -8.854 10.313 26.877 1.00 58.88 110 ASN A N 1
ATOM 832 C CA . ASN A 1 110 ? -9.352 11.484 26.159 1.00 58.88 110 ASN A CA 1
ATOM 833 C C . ASN A 1 110 ? -8.984 11.399 24.682 1.00 58.88 110 ASN A C 1
ATOM 835 O O . ASN A 1 110 ? -7.906 10.928 24.330 1.00 58.88 110 ASN A O 1
ATOM 839 N N . ILE A 1 111 ? -9.862 11.892 23.804 1.00 51.75 111 ILE A N 1
ATOM 840 C CA . ILE A 1 111 ? -9.558 11.999 22.375 1.00 51.75 111 ILE A CA 1
ATOM 841 C C . ILE A 1 111 ? -8.439 13.023 22.189 1.00 51.75 111 ILE A C 1
ATOM 843 O O . ILE A 1 111 ? -8.619 14.216 22.430 1.00 51.75 111 ILE A O 1
ATOM 847 N N . VAL A 1 112 ? -7.300 12.547 21.706 1.00 49.53 112 VAL A N 1
ATOM 848 C CA . VAL A 1 112 ? -6.212 13.383 21.222 1.00 49.53 112 VAL A CA 1
ATOM 849 C C . VAL A 1 112 ? -6.508 13.657 19.761 1.00 49.53 112 VAL A C 1
ATOM 851 O O . VAL A 1 112 ? -6.378 12.776 18.912 1.00 49.53 112 VAL A O 1
ATOM 854 N N . VAL A 1 113 ? -6.921 14.883 19.460 1.00 52.44 113 VAL A N 1
ATOM 855 C CA . VAL A 1 113 ? -6.902 15.383 18.088 1.00 52.44 113 VAL A CA 1
ATOM 856 C C . VAL A 1 113 ? -5.470 15.852 17.845 1.00 52.44 113 VAL A C 1
ATOM 858 O O . VAL A 1 113 ? -5.102 16.910 18.363 1.00 52.44 113 VAL A O 1
ATOM 861 N N . PRO A 1 114 ? -4.612 15.085 17.139 1.00 46.78 114 PRO A N 1
ATOM 862 C CA . PRO A 1 114 ? -3.336 15.638 16.722 1.00 46.78 114 PRO A CA 1
ATOM 863 C C . PRO A 1 114 ? -3.618 16.902 15.896 1.00 46.78 114 PRO A C 1
ATOM 865 O O . PRO A 1 114 ? -4.616 16.938 15.165 1.00 46.78 114 PRO A O 1
ATOM 868 N N . PRO A 1 115 ? -2.786 17.950 16.007 1.00 53.03 115 PRO A N 1
ATOM 869 C CA . PRO A 1 115 ? -2.932 19.123 15.159 1.00 53.03 115 PRO A CA 1
ATOM 870 C C . PRO A 1 115 ? -3.010 18.682 13.688 1.00 53.03 115 PRO A C 1
ATOM 872 O O . PRO A 1 115 ? -2.326 17.720 13.322 1.00 53.03 115 PRO A O 1
ATOM 875 N N . PRO A 1 116 ? -3.840 19.337 12.852 1.00 47.84 116 PRO A N 1
ATOM 876 C CA . PRO A 1 116 ? -4.018 18.946 11.461 1.00 47.84 116 PRO A CA 1
ATOM 877 C C . PRO A 1 116 ? -2.662 18.857 10.763 1.00 47.84 116 PRO A C 1
ATOM 879 O O . PRO A 1 116 ? -1.996 19.867 10.540 1.00 47.84 116 PRO A O 1
ATOM 882 N N . ALA A 1 117 ? -2.246 17.636 10.444 1.00 49.44 117 ALA A N 1
ATOM 883 C CA . ALA A 1 117 ? -1.014 17.358 9.734 1.00 49.44 117 ALA A CA 1
ATOM 884 C C . ALA A 1 117 ? -1.364 16.644 8.426 1.00 49.44 117 ALA A C 1
ATOM 886 O O . ALA A 1 117 ? -2.266 15.799 8.412 1.00 49.44 117 ALA A O 1
ATOM 887 N N . PRO A 1 118 ? -0.684 16.971 7.316 1.00 49.94 118 PRO A N 1
ATOM 888 C CA . PRO A 1 118 ? -0.913 16.279 6.062 1.00 49.94 118 PRO A CA 1
ATOM 889 C C . PRO A 1 118 ? -0.587 14.790 6.223 1.00 49.94 118 PRO A C 1
ATOM 891 O O . PRO A 1 118 ? 0.473 14.409 6.723 1.00 49.94 118 PRO A O 1
ATOM 894 N N . SER A 1 119 ? -1.510 13.937 5.779 1.00 56.00 119 SER A N 1
ATOM 895 C CA . SER A 1 119 ? -1.270 12.497 5.667 1.00 56.00 119 SER A CA 1
ATOM 896 C C . SER A 1 119 ? -0.099 12.215 4.721 1.00 56.00 119 SER A C 1
ATOM 898 O O . SER A 1 119 ? 0.211 13.019 3.841 1.00 56.00 119 SER A O 1
ATOM 900 N N . ALA A 1 120 ? 0.515 11.032 4.820 1.00 58.19 120 ALA A N 1
ATOM 901 C CA . ALA A 1 120 ? 1.581 10.629 3.899 1.00 58.19 120 ALA A CA 1
ATOM 902 C C . ALA A 1 120 ? 1.156 10.742 2.419 1.00 58.19 120 ALA A C 1
ATOM 904 O O . ALA A 1 120 ? 1.948 11.157 1.578 1.00 58.19 120 ALA A O 1
ATOM 905 N N . ALA A 1 121 ? -0.108 10.440 2.101 1.00 52.56 121 ALA A N 1
ATOM 906 C CA . ALA A 1 121 ? -0.653 10.603 0.755 1.00 52.56 121 ALA A CA 1
ATOM 907 C C . ALA A 1 121 ? -0.726 12.080 0.326 1.00 52.56 121 ALA A C 1
ATOM 909 O O . ALA A 1 121 ? -0.310 12.409 -0.782 1.00 52.56 121 ALA A O 1
ATOM 910 N N . GLN A 1 122 ? -1.191 12.977 1.203 1.00 56.34 122 GLN A N 1
ATOM 911 C CA . GLN A 1 122 ? -1.241 14.420 0.930 1.00 56.34 122 GLN A CA 1
ATOM 912 C C . GLN A 1 122 ? 0.161 15.023 0.789 1.00 56.34 122 GLN A C 1
ATOM 914 O O . GLN A 1 122 ? 0.397 15.800 -0.134 1.00 56.34 122 GLN A O 1
ATOM 919 N N . SER A 1 123 ? 1.107 14.620 1.640 1.00 67.62 123 SER A N 1
ATOM 920 C CA . SER A 1 123 ? 2.507 15.050 1.565 1.00 67.62 123 SER A CA 1
ATOM 921 C C . SER A 1 123 ? 3.178 14.581 0.273 1.00 67.62 123 SER A C 1
ATOM 923 O O . SER A 1 123 ? 3.809 15.380 -0.417 1.00 67.62 123 SER A O 1
ATOM 925 N N . ARG A 1 124 ? 2.986 13.313 -0.116 1.00 70.94 124 ARG A N 1
ATOM 926 C CA . ARG A 1 124 ? 3.518 12.765 -1.376 1.00 70.94 124 ARG A CA 1
ATOM 927 C C . ARG A 1 124 ? 2.864 13.390 -2.606 1.00 70.94 124 ARG A C 1
ATOM 929 O O . ARG A 1 124 ? 3.562 13.677 -3.571 1.00 70.94 124 ARG A O 1
ATOM 936 N N . TYR A 1 125 ? 1.558 13.653 -2.571 1.00 68.44 125 TYR A N 1
ATOM 937 C CA . TYR A 1 125 ? 0.860 14.375 -3.639 1.00 68.44 125 TYR A CA 1
ATOM 938 C C . TYR A 1 125 ? 1.391 15.807 -3.788 1.00 68.44 125 TYR A C 1
ATOM 940 O O . TYR A 1 125 ? 1.733 16.239 -4.887 1.00 68.44 125 TYR A O 1
ATOM 948 N N . ALA A 1 126 ? 1.544 16.538 -2.681 1.00 73.62 126 ALA A N 1
ATOM 949 C CA . ALA A 1 126 ? 2.143 17.869 -2.703 1.00 73.62 126 ALA A CA 1
ATOM 950 C C . ALA A 1 126 ? 3.589 17.838 -3.229 1.00 73.62 126 ALA A C 1
ATOM 952 O O . ALA A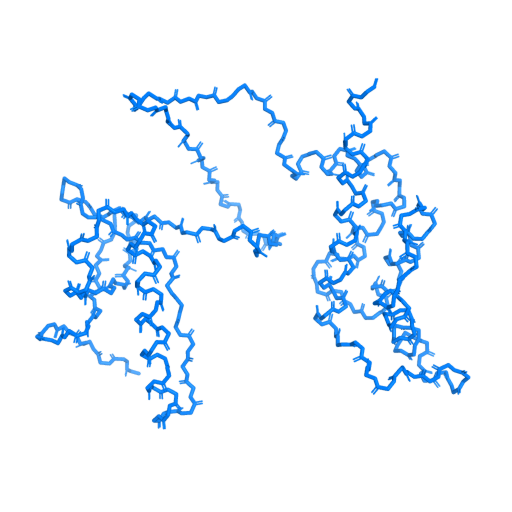 1 126 ? 3.974 18.709 -4.008 1.00 73.62 126 ALA A O 1
ATOM 953 N N . ALA A 1 127 ? 4.379 16.824 -2.857 1.00 78.31 127 ALA A N 1
ATOM 954 C CA . ALA A 1 127 ? 5.736 16.627 -3.360 1.00 78.31 127 ALA A CA 1
ATOM 955 C C . ALA A 1 127 ? 5.769 16.309 -4.864 1.00 78.31 127 ALA A C 1
ATOM 957 O O . ALA A 1 127 ? 6.598 16.866 -5.583 1.00 78.31 127 ALA A O 1
ATOM 958 N N . SER A 1 128 ? 4.848 15.482 -5.372 1.00 80.25 128 SER A N 1
ATOM 959 C CA . SER A 1 128 ? 4.800 15.154 -6.802 1.00 80.25 128 SER A CA 1
ATOM 960 C C . SER A 1 128 ? 4.498 16.390 -7.648 1.00 80.25 128 SER A C 1
ATOM 962 O O . SER A 1 128 ? 5.080 16.565 -8.714 1.00 80.25 128 SER A O 1
ATOM 964 N N . ARG A 1 129 ? 3.661 17.309 -7.151 1.00 85.12 129 ARG A N 1
ATOM 965 C CA . ARG A 1 129 ? 3.361 18.581 -7.829 1.00 85.12 129 ARG A CA 1
ATOM 966 C C . ARG A 1 129 ? 4.570 19.513 -7.963 1.00 85.12 129 ARG A C 1
ATOM 968 O O . ARG A 1 129 ? 4.522 20.416 -8.790 1.00 85.12 129 ARG A O 1
ATOM 975 N N . LYS A 1 130 ? 5.643 19.295 -7.194 1.00 87.06 130 LYS A N 1
ATOM 976 C CA . LYS A 1 130 ? 6.904 20.053 -7.295 1.00 87.06 130 LYS A CA 1
ATOM 977 C C . LYS A 1 130 ? 7.872 19.475 -8.330 1.00 87.06 130 LYS A C 1
ATOM 979 O O . LYS A 1 130 ? 8.877 20.111 -8.631 1.00 87.06 130 LYS A O 1
ATOM 984 N N . ASN A 1 131 ? 7.607 18.276 -8.853 1.00 89.25 131 ASN A N 1
ATOM 985 C CA . ASN A 1 131 ? 8.464 17.608 -9.827 1.00 89.25 131 ASN A CA 1
ATOM 986 C C . ASN A 1 131 ? 7.614 16.857 -10.865 1.00 89.25 131 ASN A C 1
ATOM 988 O O . ASN A 1 131 ? 7.073 15.780 -10.600 1.00 89.25 131 ASN A O 1
ATOM 992 N N . GLU A 1 132 ? 7.519 17.422 -12.070 1.00 91.31 132 GLU A N 1
ATOM 993 C CA . GLU A 1 132 ? 6.706 16.871 -13.163 1.00 91.31 132 GLU A CA 1
ATOM 994 C C . GLU A 1 132 ? 7.108 15.438 -13.532 1.00 91.31 132 GLU A C 1
ATOM 996 O O . GLU A 1 132 ? 6.244 14.594 -13.766 1.00 91.31 132 GLU A O 1
ATOM 1001 N N . LEU A 1 133 ? 8.404 15.115 -13.495 1.00 93.50 133 LEU A N 1
ATOM 1002 C CA . LEU A 1 133 ? 8.898 13.771 -13.795 1.00 93.50 133 LEU A CA 1
ATOM 1003 C C . LEU A 1 133 ? 8.434 12.749 -12.754 1.00 93.50 133 LEU A C 1
ATOM 1005 O O . LEU A 1 133 ? 8.021 11.653 -13.124 1.00 93.50 133 LEU A O 1
ATOM 1009 N N . LEU A 1 134 ? 8.409 13.097 -11.465 1.00 88.44 134 LEU A N 1
ATOM 1010 C CA . LEU A 1 134 ? 7.842 12.206 -10.445 1.00 88.44 134 LEU A CA 1
ATOM 1011 C C . LEU A 1 134 ? 6.324 12.061 -10.570 1.00 88.44 134 LEU A C 1
ATOM 1013 O O . LEU A 1 134 ? 5.794 10.980 -10.314 1.00 88.44 134 LEU A O 1
ATOM 1017 N N . THR A 1 135 ? 5.626 13.107 -11.017 1.00 87.94 135 THR A N 1
ATOM 1018 C CA . THR A 1 135 ? 4.203 13.000 -11.371 1.00 87.94 135 THR A CA 1
ATOM 1019 C C . THR A 1 135 ? 3.997 12.027 -12.537 1.00 87.94 135 THR A C 1
ATOM 1021 O O . THR A 1 135 ? 3.135 11.153 -12.465 1.00 87.94 135 THR A O 1
ATOM 1024 N N . HIS A 1 136 ? 4.817 12.103 -13.587 1.00 86.06 136 HIS A N 1
ATOM 1025 C CA . HIS A 1 136 ? 4.762 11.143 -14.690 1.00 86.06 136 HIS A CA 1
ATOM 1026 C C . HIS A 1 136 ? 5.112 9.719 -14.243 1.00 86.06 136 HIS A C 1
ATOM 1028 O O . HIS A 1 136 ? 4.412 8.780 -14.619 1.00 86.06 136 HIS A O 1
ATOM 1034 N N . ALA A 1 137 ? 6.130 9.552 -13.394 1.00 89.25 137 ALA A N 1
ATOM 1035 C CA . ALA A 1 137 ? 6.506 8.251 -12.847 1.00 89.25 137 ALA A CA 1
ATOM 1036 C C . ALA A 1 137 ? 5.357 7.602 -12.056 1.00 89.25 137 ALA A C 1
ATOM 1038 O O . ALA A 1 137 ? 5.092 6.411 -12.226 1.00 89.25 137 ALA A O 1
ATOM 1039 N N . LEU A 1 138 ? 4.641 8.387 -11.239 1.00 83.62 138 LEU A N 1
ATOM 1040 C CA . LEU A 1 138 ? 3.435 7.938 -10.537 1.00 83.62 138 LEU A CA 1
ATOM 1041 C C . LEU A 1 138 ? 2.346 7.481 -11.509 1.00 83.62 138 LEU A C 1
ATOM 1043 O O . LEU A 1 138 ? 1.792 6.399 -11.328 1.00 83.62 138 LEU A O 1
ATOM 1047 N N . ASN A 1 139 ? 2.072 8.276 -12.545 1.00 84.12 139 ASN A N 1
ATOM 1048 C CA . ASN A 1 139 ? 1.023 7.976 -13.518 1.00 84.12 139 ASN A CA 1
ATOM 1049 C C . ASN A 1 139 ? 1.306 6.680 -14.287 1.00 84.12 139 ASN A C 1
ATOM 1051 O O . ASN A 1 139 ? 0.410 5.854 -14.430 1.00 84.12 139 ASN A O 1
ATOM 1055 N N . TYR A 1 140 ? 2.552 6.456 -14.712 1.00 87.12 140 TYR A N 1
ATOM 1056 C CA . TYR A 1 140 ? 2.947 5.197 -15.349 1.00 87.12 140 TYR A CA 1
ATOM 1057 C C . TYR A 1 140 ? 2.920 3.996 -14.383 1.00 87.12 140 TYR A C 1
ATOM 1059 O O . TYR A 1 140 ? 2.753 2.864 -14.818 1.00 87.12 140 TYR A O 1
ATOM 1067 N N . CYS A 1 141 ? 3.061 4.202 -13.069 1.00 83.62 141 CYS A N 1
ATOM 1068 C CA . CYS A 1 141 ? 2.997 3.120 -12.073 1.00 83.62 141 CYS A CA 1
ATOM 1069 C C . CYS A 1 141 ? 1.589 2.837 -11.508 1.00 83.62 141 CYS A C 1
ATOM 1071 O O . CYS A 1 141 ? 1.436 1.933 -10.665 1.00 83.62 141 CYS A O 1
ATOM 1073 N N . ALA A 1 142 ? 0.576 3.598 -11.926 1.00 77.19 142 ALA A N 1
ATOM 1074 C CA . ALA A 1 142 ? -0.795 3.472 -11.442 1.00 77.19 142 ALA A CA 1
ATOM 1075 C C . ALA A 1 142 ? -1.479 2.186 -11.949 1.00 77.19 142 ALA A C 1
ATOM 1077 O O . ALA A 1 142 ? -1.169 1.678 -13.023 1.00 77.19 142 ALA A O 1
ATOM 1078 N N . GLY A 1 143 ? -2.428 1.649 -11.173 1.00 77.38 143 GLY A N 1
ATOM 1079 C CA . GLY A 1 143 ? -3.218 0.474 -11.566 1.00 77.38 143 GLY A CA 1
ATOM 1080 C C . GLY A 1 143 ? -2.401 -0.820 -11.643 1.00 77.38 143 GLY A C 1
ATOM 1081 O O . GLY A 1 143 ? -1.731 -1.186 -10.681 1.00 77.38 143 GLY A O 1
ATOM 1082 N N . GLU A 1 144 ? -2.449 -1.516 -12.777 1.00 79.25 144 GLU A N 1
ATOM 1083 C CA . GLU A 1 144 ? -1.728 -2.775 -13.022 1.00 79.25 144 GLU A CA 1
ATOM 1084 C C . GLU A 1 144 ? -0.741 -2.625 -14.198 1.00 79.25 144 GLU A C 1
ATOM 1086 O O . GLU A 1 144 ? -0.959 -3.194 -15.269 1.00 79.25 144 GLU A O 1
ATOM 1091 N N . PRO A 1 145 ? 0.349 -1.849 -14.032 1.00 81.00 145 PRO A N 1
ATOM 1092 C CA . PRO A 1 145 ? 1.222 -1.460 -15.138 1.00 81.00 145 PRO A CA 1
ATOM 1093 C C . PRO A 1 145 ? 1.985 -2.650 -15.727 1.00 81.00 145 PRO A C 1
ATOM 1095 O O . PRO A 1 145 ? 2.387 -3.577 -15.007 1.00 81.00 145 PRO A O 1
ATOM 1098 N N . GLY A 1 146 ? 2.194 -2.626 -17.043 1.00 85.50 146 GLY A N 1
ATOM 1099 C CA . GLY A 1 146 ? 3.010 -3.603 -17.761 1.00 85.50 146 GLY A CA 1
ATOM 1100 C C . GLY A 1 146 ? 4.495 -3.227 -17.780 1.00 85.50 146 GLY A C 1
ATOM 1101 O O . GLY A 1 146 ? 4.911 -2.206 -17.238 1.00 85.50 146 GLY A O 1
ATOM 1102 N N . TRP A 1 147 ? 5.323 -4.039 -18.446 1.00 89.19 147 TRP A N 1
ATOM 1103 C CA . TRP A 1 147 ? 6.767 -3.775 -18.562 1.00 89.19 147 TRP A CA 1
ATOM 1104 C C . TRP A 1 147 ? 7.096 -2.447 -19.249 1.00 89.19 147 TRP A C 1
ATOM 1106 O O . TRP A 1 147 ? 8.063 -1.792 -18.865 1.00 89.19 147 TRP A O 1
ATOM 1116 N N . PHE A 1 148 ? 6.290 -2.046 -20.235 1.00 89.38 148 PHE A N 1
ATOM 1117 C CA . PHE A 1 148 ? 6.422 -0.752 -20.902 1.00 89.38 148 PHE A CA 1
ATOM 1118 C C . PHE A 1 148 ? 6.243 0.402 -19.911 1.00 89.38 148 PHE A C 1
ATOM 1120 O O . PHE A 1 148 ? 7.139 1.232 -19.764 1.00 89.38 148 PHE A O 1
ATOM 1127 N N . ASP A 1 149 ? 5.127 0.415 -19.180 1.00 88.00 149 ASP A N 1
ATOM 1128 C CA . ASP A 1 149 ? 4.811 1.491 -18.240 1.00 88.00 149 ASP A CA 1
ATOM 1129 C C . ASP A 1 149 ? 5.840 1.552 -17.109 1.00 88.00 149 ASP A C 1
ATOM 1131 O O . ASP A 1 149 ? 6.342 2.623 -16.775 1.00 88.00 149 ASP A O 1
ATOM 1135 N N . LEU A 1 150 ? 6.244 0.395 -16.571 1.00 91.75 150 LEU A N 1
ATOM 1136 C CA . LEU A 1 150 ? 7.290 0.322 -15.551 1.00 91.75 150 LEU A CA 1
ATOM 1137 C C . LEU A 1 150 ? 8.626 0.866 -16.068 1.00 91.75 150 LEU A C 1
ATOM 1139 O O . LEU A 1 150 ? 9.318 1.591 -15.359 1.00 91.75 150 LEU A O 1
ATOM 1143 N N . TYR A 1 151 ? 9.002 0.565 -17.309 1.00 91.06 151 TYR A N 1
ATOM 1144 C CA . TYR A 1 151 ? 10.213 1.130 -17.894 1.00 91.06 151 TYR A CA 1
ATOM 1145 C C . TYR A 1 151 ? 10.113 2.660 -18.030 1.00 91.06 151 TYR A C 1
ATOM 1147 O O . TYR A 1 151 ? 11.035 3.365 -17.623 1.00 91.06 151 TYR A O 1
ATOM 1155 N N . LYS A 1 152 ? 8.979 3.193 -18.510 1.00 91.31 152 LYS A N 1
ATOM 1156 C CA . LYS A 1 152 ? 8.747 4.648 -18.598 1.00 91.31 152 LYS A CA 1
ATOM 1157 C C . LYS A 1 152 ? 8.760 5.323 -17.226 1.00 91.31 152 LYS A C 1
ATOM 1159 O O . LYS A 1 152 ? 9.346 6.394 -17.081 1.00 91.31 152 LYS A O 1
ATOM 1164 N N . ALA A 1 153 ? 8.173 4.689 -16.214 1.00 92.81 153 ALA A N 1
ATOM 1165 C CA . ALA A 1 153 ? 8.209 5.183 -14.844 1.00 92.81 153 ALA A CA 1
ATOM 1166 C C . ALA A 1 153 ? 9.642 5.260 -14.300 1.00 92.81 153 ALA A C 1
ATOM 1168 O O . ALA A 1 153 ? 10.000 6.233 -13.636 1.00 92.81 153 ALA A O 1
ATOM 1169 N N . MET A 1 154 ? 10.471 4.260 -14.610 1.00 93.06 154 MET A N 1
ATOM 1170 C CA . MET A 1 154 ? 11.882 4.241 -14.232 1.00 93.06 154 MET A CA 1
ATOM 1171 C C . MET A 1 154 ? 12.676 5.338 -14.946 1.00 93.06 154 MET A C 1
ATOM 1173 O O . MET A 1 154 ? 13.425 6.044 -14.278 1.00 93.06 154 MET A O 1
ATOM 1177 N N . GLU A 1 155 ? 12.461 5.559 -16.247 1.00 92.25 155 GLU A N 1
ATOM 1178 C CA . GLU A 1 155 ? 13.110 6.662 -16.972 1.00 92.25 155 GLU A CA 1
ATOM 1179 C C . GLU A 1 155 ? 12.769 8.023 -16.350 1.00 92.25 155 GLU A C 1
ATOM 1181 O O . GLU A 1 155 ? 13.652 8.858 -16.155 1.00 92.25 155 GLU A O 1
ATOM 1186 N N . CYS A 1 156 ? 11.503 8.241 -15.987 1.00 93.44 156 CYS A N 1
ATOM 1187 C CA . CYS A 1 156 ? 11.088 9.457 -15.293 1.00 93.44 156 CYS A CA 1
ATOM 1188 C C . CYS A 1 156 ? 11.767 9.596 -13.919 1.00 93.44 156 CYS A C 1
ATOM 1190 O O . CYS A 1 156 ? 12.226 10.681 -13.566 1.00 93.44 156 CYS A O 1
ATOM 1192 N N . LEU A 1 157 ? 11.880 8.506 -13.155 1.00 91.69 157 LEU A N 1
ATOM 1193 C CA . LEU A 1 157 ? 12.561 8.493 -11.858 1.00 91.69 157 LEU A CA 1
ATOM 1194 C C . LEU A 1 157 ? 14.076 8.762 -11.982 1.00 91.69 157 LEU A C 1
ATOM 1196 O O . LEU A 1 157 ? 14.651 9.462 -11.145 1.00 91.69 157 LEU A O 1
ATOM 1200 N N . GLU A 1 158 ? 14.720 8.222 -13.020 1.00 91.25 158 GLU A N 1
ATOM 1201 C CA . GLU A 1 158 ? 16.125 8.476 -13.364 1.00 91.25 158 GLU A CA 1
ATOM 1202 C C . GLU A 1 158 ? 16.353 9.941 -13.721 1.00 91.25 158 GLU A C 1
ATOM 1204 O O . GLU A 1 158 ? 17.221 10.587 -13.132 1.00 91.25 158 GLU A O 1
ATOM 1209 N N . GLN A 1 159 ? 15.538 10.489 -14.621 1.00 91.81 159 GLN A N 1
ATOM 1210 C CA . GLN A 1 159 ? 15.633 11.888 -15.039 1.00 91.81 159 GLN A CA 1
ATOM 1211 C C . GLN A 1 159 ? 15.334 12.860 -13.892 1.00 91.81 159 GLN A C 1
ATOM 1213 O O . GLN A 1 159 ? 15.912 13.943 -13.838 1.00 91.81 159 GLN A O 1
ATOM 1218 N N . ALA A 1 160 ? 14.481 12.466 -12.941 1.00 89.25 160 ALA A N 1
ATOM 1219 C CA . ALA A 1 160 ? 14.218 13.238 -11.731 1.00 89.25 160 ALA A CA 1
ATOM 1220 C C . ALA A 1 160 ? 15.392 13.223 -10.729 1.00 89.25 160 ALA A C 1
ATOM 1222 O O . ALA A 1 160 ? 15.353 13.960 -9.746 1.00 89.25 160 ALA A O 1
ATOM 1223 N N . GLY A 1 161 ? 16.419 12.393 -10.951 1.00 89.75 161 GLY A N 1
ATOM 1224 C CA . GLY A 1 161 ? 17.604 12.285 -10.096 1.00 89.75 161 GLY A CA 1
ATOM 1225 C C . GLY A 1 161 ? 17.452 11.342 -8.896 1.00 89.75 161 GLY A C 1
ATOM 1226 O O . GLY A 1 161 ? 18.306 11.349 -8.011 1.00 89.75 161 GLY A O 1
ATOM 1227 N N . PHE A 1 162 ? 16.397 10.519 -8.850 1.00 85.62 162 PHE A N 1
ATOM 1228 C CA . PHE A 1 162 ? 16.079 9.668 -7.690 1.00 85.62 162 PHE A CA 1
ATOM 1229 C C . PHE A 1 162 ? 16.361 8.175 -7.894 1.00 85.62 162 PHE A C 1
ATOM 1231 O O . PHE A 1 162 ? 16.323 7.388 -6.944 1.00 85.62 162 PHE A O 1
ATOM 1238 N N . ALA A 1 163 ? 16.694 7.751 -9.109 1.00 76.25 163 ALA A N 1
ATOM 1239 C CA . ALA A 1 163 ? 17.053 6.364 -9.370 1.00 76.25 163 ALA A CA 1
ATOM 1240 C C . ALA A 1 163 ? 18.523 6.088 -9.009 1.00 76.25 163 ALA A C 1
ATOM 1242 O O . ALA A 1 163 ? 19.433 6.139 -9.839 1.00 76.25 163 ALA A O 1
ATOM 1243 N N . LYS A 1 164 ? 18.773 5.752 -7.741 1.00 75.06 164 LYS A N 1
ATOM 1244 C CA . LYS A 1 164 ? 20.083 5.232 -7.330 1.00 75.06 164 LYS A CA 1
ATOM 1245 C C . LYS A 1 164 ? 20.306 3.851 -7.948 1.00 75.06 164 LYS A C 1
ATOM 1247 O O . LYS A 1 164 ? 19.531 2.921 -7.706 1.00 75.06 164 LYS A O 1
ATOM 1252 N N . LYS A 1 165 ? 21.395 3.701 -8.706 1.00 73.31 165 LYS A N 1
ATOM 1253 C CA . LYS A 1 165 ? 21.802 2.409 -9.270 1.00 73.31 165 LYS A CA 1
ATOM 1254 C C . LYS A 1 165 ? 22.238 1.469 -8.145 1.00 73.31 165 LYS A C 1
ATOM 1256 O O . LYS A 1 165 ? 23.195 1.737 -7.429 1.00 73.31 165 LYS A O 1
ATOM 1261 N N . GLY A 1 166 ? 21.518 0.364 -8.002 1.00 82.38 166 GLY A N 1
ATOM 1262 C CA . GLY A 1 166 ? 21.836 -0.751 -7.111 1.00 82.38 166 GLY A CA 1
ATOM 1263 C C . GLY A 1 166 ? 21.534 -2.071 -7.815 1.00 82.38 166 GLY A C 1
ATOM 1264 O O . GLY A 1 166 ? 20.916 -2.060 -8.878 1.00 82.38 166 GLY A O 1
ATOM 1265 N N . GLN A 1 167 ? 21.945 -3.201 -7.235 1.00 85.50 167 GLN A N 1
ATOM 1266 C CA . GLN A 1 167 ? 21.813 -4.521 -7.877 1.00 85.50 167 GLN A CA 1
ATOM 1267 C C . GLN A 1 167 ? 20.379 -4.811 -8.349 1.00 85.50 167 GLN A C 1
ATOM 1269 O O . GLN A 1 167 ? 20.179 -5.191 -9.500 1.00 85.50 167 GLN A O 1
ATOM 1274 N N . GLU A 1 168 ? 19.388 -4.518 -7.507 1.00 88.62 168 GLU A N 1
ATOM 1275 C CA . GLU A 1 168 ? 17.967 -4.679 -7.834 1.00 88.62 168 GLU A CA 1
ATOM 1276 C C . GLU A 1 168 ? 17.497 -3.767 -8.970 1.00 88.62 168 GLU A C 1
ATOM 1278 O O . GLU A 1 168 ? 16.755 -4.203 -9.844 1.00 88.62 168 GLU A O 1
ATOM 1283 N N . MET A 1 169 ? 17.969 -2.517 -9.016 1.00 88.50 169 MET A N 1
ATOM 1284 C CA . MET A 1 169 ? 17.606 -1.596 -10.096 1.00 88.50 169 MET A CA 1
ATOM 1285 C C . MET A 1 169 ? 18.264 -2.000 -11.415 1.00 88.50 169 MET A C 1
ATOM 1287 O O . MET A 1 169 ? 17.635 -1.957 -12.464 1.00 88.50 169 MET A O 1
ATOM 1291 N N . THR A 1 170 ? 19.502 -2.495 -11.365 1.00 88.88 170 THR A N 1
ATOM 1292 C CA . THR A 1 170 ? 20.176 -3.075 -12.532 1.00 88.88 170 THR A CA 1
ATOM 1293 C C . THR A 1 170 ? 19.445 -4.322 -13.035 1.00 88.88 170 THR A C 1
ATOM 1295 O O . THR A 1 170 ? 19.270 -4.486 -14.244 1.00 88.88 170 THR A O 1
ATOM 1298 N N . ARG A 1 171 ? 18.992 -5.195 -12.123 1.00 90.94 171 ARG A N 1
ATOM 1299 C CA . ARG A 1 171 ? 18.193 -6.385 -12.451 1.00 90.94 171 ARG A CA 1
ATOM 1300 C C . ARG A 1 171 ? 16.867 -5.991 -13.098 1.00 90.94 171 ARG A C 1
ATOM 1302 O O . ARG A 1 171 ? 16.537 -6.534 -14.154 1.00 90.94 171 ARG A O 1
ATOM 1309 N N . PHE A 1 172 ? 16.170 -5.008 -12.529 1.00 91.69 172 PHE A N 1
ATOM 1310 C CA . PHE A 1 172 ? 14.965 -4.421 -13.108 1.00 91.69 172 PHE A CA 1
ATOM 1311 C C . PHE A 1 172 ? 15.226 -3.874 -14.513 1.00 91.69 172 PHE A C 1
ATOM 1313 O O . PHE A 1 172 ? 14.593 -4.344 -15.450 1.00 91.69 172 PHE A O 1
ATOM 1320 N N . SER A 1 173 ? 16.182 -2.957 -14.702 1.00 87.94 173 SER A N 1
ATOM 1321 C CA . SER A 1 173 ? 16.395 -2.288 -15.994 1.00 87.94 173 SER A CA 1
ATOM 1322 C C . SER A 1 173 ? 16.751 -3.275 -17.100 1.00 87.94 173 SER A C 1
ATOM 1324 O O . SER A 1 173 ? 16.247 -3.157 -18.214 1.00 87.94 173 SER A O 1
ATOM 1326 N N . ARG A 1 174 ? 17.564 -4.297 -16.800 1.00 86.94 174 ARG A N 1
ATOM 1327 C CA . ARG A 1 174 ? 17.872 -5.362 -17.766 1.00 86.94 174 ARG A CA 1
ATOM 1328 C C . ARG A 1 174 ? 16.647 -6.202 -18.117 1.00 86.94 174 ARG A C 1
ATOM 1330 O O . ARG A 1 174 ? 16.448 -6.523 -19.284 1.00 86.94 174 ARG A O 1
ATOM 1337 N N . THR A 1 175 ? 15.830 -6.538 -17.121 1.00 90.00 175 THR A N 1
ATOM 1338 C CA . THR A 1 175 ? 14.604 -7.319 -17.322 1.00 90.00 175 THR A CA 1
ATOM 1339 C C . THR A 1 175 ? 13.566 -6.520 -18.114 1.00 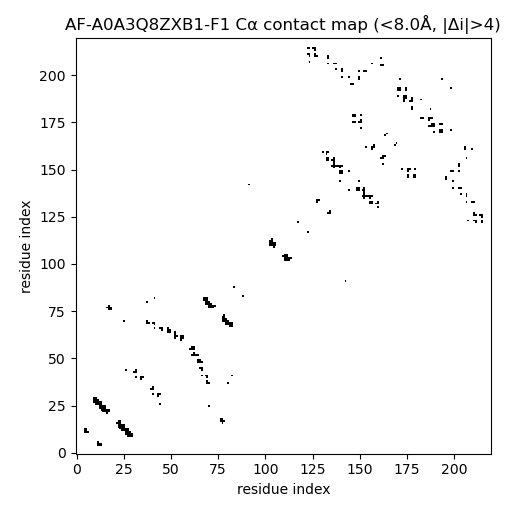90.00 175 THR A C 1
ATOM 1341 O O . THR A 1 175 ? 13.073 -6.981 -19.139 1.00 90.00 175 THR A O 1
ATOM 1344 N N . ALA A 1 176 ? 13.291 -5.287 -17.691 1.00 88.44 176 ALA A N 1
ATOM 1345 C CA . ALA A 1 176 ? 12.336 -4.394 -18.329 1.00 88.44 176 ALA A CA 1
ATOM 1346 C C . ALA A 1 176 ? 12.744 -4.061 -19.768 1.00 88.44 176 ALA A C 1
ATOM 1348 O O . ALA A 1 176 ? 11.895 -4.090 -20.648 1.00 88.44 176 ALA A O 1
ATOM 1349 N N . ASN A 1 177 ? 14.031 -3.817 -20.041 1.00 84.44 177 ASN A N 1
ATOM 1350 C CA . ASN A 1 177 ? 14.507 -3.550 -21.401 1.00 84.44 177 ASN A CA 1
ATOM 1351 C C . ASN A 1 177 ? 14.278 -4.750 -22.340 1.00 84.44 177 ASN A C 1
ATOM 1353 O O . ASN A 1 177 ? 13.806 -4.571 -23.462 1.00 84.44 177 ASN A O 1
ATOM 1357 N N . TRP A 1 178 ? 14.535 -5.973 -21.862 1.00 83.62 178 TRP A N 1
ATOM 1358 C CA . TRP A 1 178 ? 14.284 -7.201 -22.622 1.00 83.62 178 TRP A CA 1
ATOM 1359 C C . TRP A 1 178 ? 12.801 -7.384 -22.980 1.00 83.62 178 TRP A C 1
ATOM 1361 O O . TRP A 1 178 ? 12.474 -7.679 -24.132 1.00 83.62 178 TRP A O 1
ATOM 1371 N N . PHE A 1 179 ? 11.900 -7.179 -22.013 1.00 83.31 179 PHE A N 1
ATOM 1372 C CA . PHE A 1 179 ? 10.459 -7.366 -22.216 1.00 83.31 179 PHE A CA 1
ATOM 1373 C C . PHE A 1 179 ? 9.763 -6.175 -22.887 1.00 83.31 179 PHE A C 1
ATOM 1375 O O . PHE A 1 179 ? 8.775 -6.376 -23.586 1.00 83.31 179 PHE A O 1
ATOM 1382 N N . HIS A 1 180 ? 10.269 -4.950 -22.725 1.00 76.56 180 HIS A N 1
ATOM 1383 C CA . HIS A 1 180 ? 9.756 -3.772 -23.424 1.00 76.56 180 HIS A CA 1
ATOM 1384 C C . HIS A 1 180 ? 10.120 -3.815 -24.910 1.00 76.56 180 HIS A C 1
ATOM 1386 O O . HIS A 1 180 ? 9.265 -3.555 -25.755 1.00 76.56 180 HIS A O 1
ATOM 1392 N N . ARG A 1 181 ? 11.390 -4.051 -25.261 1.00 67.69 181 ARG A N 1
ATOM 1393 C CA . ARG A 1 181 ? 11.872 -3.840 -26.639 1.00 67.69 181 ARG A CA 1
ATOM 1394 C C . ARG A 1 181 ? 11.694 -5.044 -27.567 1.00 67.69 181 ARG A C 1
ATOM 1396 O O . ARG A 1 181 ? 12.234 -5.015 -28.663 1.00 67.69 181 ARG A O 1
ATOM 1403 N N . HIS A 1 182 ? 10.932 -6.057 -27.147 1.00 61.62 182 HIS A N 1
ATOM 1404 C CA . HIS A 1 182 ? 10.817 -7.364 -27.802 1.00 61.62 182 HIS A CA 1
ATOM 1405 C C . HIS A 1 182 ? 12.186 -8.012 -28.065 1.00 61.62 182 HIS A C 1
ATOM 1407 O O . HIS A 1 182 ? 12.782 -7.815 -29.117 1.00 61.62 182 HIS A O 1
ATOM 1413 N N . HIS A 1 183 ? 12.660 -8.833 -27.122 1.00 59.69 183 HIS A N 1
ATOM 1414 C CA . HIS A 1 183 ? 13.760 -9.790 -27.324 1.00 59.69 183 HIS A CA 1
ATOM 1415 C C . HIS A 1 183 ? 14.994 -9.214 -28.050 1.00 59.69 183 HIS A C 1
ATOM 1417 O O . HIS A 1 183 ? 15.496 -9.801 -29.010 1.00 59.69 183 HIS A O 1
ATOM 1423 N N . ASP A 1 184 ? 15.501 -8.069 -27.580 1.00 62.41 184 ASP A N 1
ATOM 1424 C CA . ASP A 1 184 ? 16.782 -7.529 -28.044 1.00 62.41 184 ASP A CA 1
ATOM 1425 C C . ASP A 1 184 ? 17.912 -8.497 -27.666 1.00 62.41 184 ASP A C 1
ATOM 1427 O O . ASP A 1 184 ? 18.364 -8.543 -26.520 1.00 62.41 184 ASP A O 1
ATOM 1431 N N . THR A 1 185 ? 18.383 -9.275 -28.642 1.00 65.06 185 THR A N 1
ATOM 1432 C CA . THR A 1 185 ? 19.436 -10.289 -28.473 1.00 65.06 185 THR A CA 1
ATOM 1433 C C . THR A 1 185 ? 20.759 -9.713 -27.971 1.00 65.06 185 THR A C 1
ATOM 1435 O O . THR A 1 185 ? 21.593 -10.465 -27.468 1.00 65.06 185 THR A O 1
ATOM 1438 N N . LYS A 1 186 ? 20.956 -8.388 -28.045 1.00 68.19 186 LYS A N 1
ATOM 1439 C CA . LYS A 1 186 ? 22.143 -7.709 -27.508 1.00 68.19 186 LYS A CA 1
ATOM 1440 C C . LYS A 1 186 ? 22.115 -7.568 -25.988 1.00 68.19 186 LYS A C 1
ATOM 1442 O O . LYS A 1 186 ? 23.173 -7.432 -25.380 1.00 68.19 186 LYS A O 1
ATOM 1447 N N . ASN A 1 187 ? 20.934 -7.604 -25.373 1.00 70.56 187 ASN A N 1
ATOM 1448 C CA . ASN A 1 187 ? 20.743 -7.371 -23.945 1.00 70.56 187 ASN A CA 1
ATOM 1449 C C . ASN A 1 187 ? 19.910 -8.499 -23.321 1.00 70.56 187 ASN A C 1
ATOM 1451 O O . ASN A 1 187 ? 18.753 -8.278 -22.958 1.00 70.56 187 ASN A O 1
ATOM 1455 N N . PRO A 1 188 ? 20.479 -9.710 -23.178 1.00 75.06 188 PRO A N 1
ATOM 1456 C CA . PRO A 1 188 ? 19.750 -10.833 -22.612 1.00 75.06 188 PRO A CA 1
ATOM 1457 C C . PRO A 1 188 ? 19.326 -10.546 -21.162 1.00 75.06 188 PRO A C 1
ATOM 1459 O O . PRO A 1 188 ? 20.034 -9.827 -20.425 1.00 75.06 188 PRO A O 1
ATOM 1462 N N . PRO A 1 189 ? 18.196 -11.134 -20.728 1.00 79.12 189 PRO A N 1
ATOM 1463 C CA . PRO A 1 189 ? 17.709 -10.959 -19.374 1.00 79.12 189 PRO A CA 1
ATOM 1464 C C . PRO A 1 189 ? 18.753 -11.495 -18.382 1.00 79.12 189 PRO A C 1
ATOM 1466 O O . PRO A 1 189 ? 19.583 -12.344 -18.728 1.00 79.12 189 PRO A O 1
ATOM 1469 N N . PRO A 1 190 ? 18.779 -10.975 -17.147 1.00 85.31 190 PRO A N 1
ATOM 1470 C CA . PRO A 1 190 ? 19.663 -11.518 -16.127 1.00 85.31 190 PRO A CA 1
ATOM 1471 C C . PRO A 1 190 ? 19.281 -12.982 -15.816 1.00 85.31 190 PRO A C 1
ATOM 1473 O O . PRO A 1 190 ? 18.137 -13.362 -16.055 1.00 85.31 190 PRO A O 1
ATOM 1476 N N . PRO A 1 191 ? 20.197 -13.794 -15.249 1.00 85.81 191 PRO A N 1
ATOM 1477 C CA . PRO A 1 191 ? 19.939 -15.210 -14.945 1.00 85.81 191 PRO A CA 1
ATOM 1478 C C . PRO A 1 191 ? 18.696 -15.460 -14.081 1.00 85.81 191 PRO A C 1
ATOM 1480 O O . PRO A 1 191 ? 18.075 -16.510 -14.186 1.00 85.81 191 PRO A O 1
ATOM 1483 N N . ASN A 1 192 ? 18.334 -14.484 -13.247 1.00 88.50 192 ASN A N 1
ATOM 1484 C CA . ASN A 1 192 ? 17.095 -14.464 -12.484 1.00 88.50 192 ASN A CA 1
ATOM 1485 C C . ASN A 1 192 ? 16.306 -13.190 -12.848 1.00 88.50 192 ASN A C 1
ATOM 1487 O O . ASN A 1 192 ? 16.491 -12.159 -12.188 1.00 88.50 192 ASN A O 1
ATOM 1491 N N . PRO A 1 193 ? 15.525 -13.195 -13.946 1.00 89.94 193 PRO A N 1
ATOM 1492 C CA . PRO A 1 193 ? 14.735 -12.038 -14.343 1.00 89.94 193 PRO A CA 1
ATOM 1493 C C . PRO A 1 193 ? 13.676 -11.732 -13.289 1.00 89.94 193 PRO A C 1
ATOM 1495 O O . PRO A 1 193 ? 13.090 -12.627 -12.691 1.00 89.94 193 PRO A O 1
ATOM 1498 N N . MET A 1 194 ? 13.449 -10.443 -13.070 1.00 91.12 194 MET A N 1
ATOM 1499 C CA . MET A 1 194 ? 12.417 -9.967 -12.156 1.00 91.12 194 MET A CA 1
ATOM 1500 C C . MET A 1 194 ? 11.029 -10.299 -12.718 1.00 91.12 194 MET A C 1
ATOM 1502 O O . MET A 1 194 ? 10.788 -10.099 -13.909 1.00 91.12 194 MET A O 1
ATOM 1506 N N . ASP A 1 195 ? 10.104 -10.773 -11.888 1.00 89.69 195 ASP A N 1
ATOM 1507 C CA . ASP A 1 195 ? 8.712 -10.910 -12.322 1.00 89.69 195 ASP A CA 1
ATOM 1508 C C . ASP A 1 195 ? 7.974 -9.555 -12.278 1.00 89.69 195 ASP A C 1
ATOM 1510 O O . ASP A 1 195 ? 8.442 -8.579 -11.686 1.00 89.69 195 ASP A O 1
ATOM 1514 N N . LEU A 1 196 ? 6.808 -9.464 -12.928 1.00 84.19 196 LEU A N 1
ATOM 1515 C CA . LEU A 1 196 ? 6.037 -8.215 -12.993 1.00 84.19 196 LEU A CA 1
ATOM 1516 C C . LEU A 1 196 ? 5.585 -7.714 -11.615 1.00 84.19 196 LEU A C 1
ATOM 1518 O O . LEU A 1 196 ? 5.540 -6.505 -11.391 1.00 84.19 196 LEU A O 1
ATOM 1522 N N . ARG A 1 197 ? 5.238 -8.612 -10.689 1.00 84.25 197 ARG A N 1
ATOM 1523 C CA . ARG A 1 197 ? 4.771 -8.241 -9.347 1.00 84.25 197 ARG A CA 1
ATOM 1524 C C . ARG A 1 197 ? 5.926 -7.664 -8.532 1.00 84.25 197 ARG A C 1
ATOM 1526 O O . ARG A 1 197 ? 5.766 -6.626 -7.887 1.00 84.25 197 ARG A O 1
ATOM 1533 N N . GLU A 1 198 ? 7.082 -8.311 -8.596 1.00 83.19 198 GLU A N 1
ATOM 1534 C CA . GLU A 1 198 ? 8.334 -7.872 -7.993 1.00 83.19 198 GLU A CA 1
ATOM 1535 C C . GLU A 1 198 ? 8.755 -6.507 -8.555 1.00 83.19 198 GLU A C 1
ATOM 1537 O O . GLU A 1 198 ? 9.016 -5.575 -7.792 1.00 83.19 198 GLU A O 1
ATOM 1542 N N . ALA A 1 199 ? 8.698 -6.340 -9.878 1.00 88.00 199 ALA A N 1
ATOM 1543 C CA . ALA A 1 199 ? 9.020 -5.093 -10.562 1.00 88.00 199 ALA A CA 1
ATOM 1544 C C . ALA A 1 199 ? 8.089 -3.936 -10.170 1.00 88.00 199 ALA A C 1
ATOM 1546 O O . ALA A 1 199 ? 8.559 -2.836 -9.864 1.00 88.00 199 ALA A O 1
ATOM 1547 N N . ARG A 1 200 ? 6.774 -4.189 -10.101 1.00 84.69 200 ARG A N 1
ATOM 1548 C CA . ARG A 1 200 ? 5.781 -3.220 -9.604 1.00 84.69 200 ARG A CA 1
ATOM 1549 C C . ARG A 1 200 ? 6.095 -2.792 -8.177 1.00 84.69 200 ARG A C 1
ATOM 1551 O O . ARG A 1 200 ? 6.112 -1.596 -7.885 1.00 84.69 200 ARG A O 1
ATOM 1558 N N . ARG A 1 201 ? 6.349 -3.757 -7.287 1.00 82.69 201 ARG A N 1
ATOM 1559 C CA . ARG A 1 201 ? 6.664 -3.490 -5.877 1.00 82.69 201 ARG A CA 1
ATOM 1560 C C . ARG A 1 201 ? 7.934 -2.653 -5.749 1.00 82.69 201 ARG A C 1
ATOM 1562 O O . ARG A 1 201 ? 7.923 -1.651 -5.034 1.00 82.69 201 ARG A O 1
ATOM 1569 N N . LEU A 1 202 ? 8.996 -3.033 -6.458 1.00 86.06 202 LEU A N 1
ATOM 1570 C CA . LEU A 1 202 ? 10.267 -2.317 -6.442 1.00 86.06 202 LEU A CA 1
ATOM 1571 C C . LEU A 1 202 ? 10.082 -0.862 -6.879 1.00 86.06 202 LEU A C 1
ATOM 1573 O O . LEU A 1 202 ? 10.496 0.051 -6.165 1.00 86.06 202 LEU A O 1
ATOM 1577 N N . LEU A 1 203 ? 9.442 -0.635 -8.026 1.00 87.69 203 LEU A N 1
ATOM 1578 C CA . LEU A 1 203 ? 9.394 0.697 -8.613 1.00 87.69 203 LEU A CA 1
ATOM 1579 C C . LEU A 1 203 ? 8.446 1.640 -7.862 1.00 87.69 203 LEU A C 1
ATOM 1581 O O . LEU A 1 203 ? 8.800 2.794 -7.620 1.00 87.69 203 LEU A O 1
ATOM 1585 N N . ARG A 1 204 ? 7.315 1.129 -7.359 1.00 87.31 204 ARG A N 1
ATOM 1586 C CA . ARG A 1 204 ? 6.439 1.869 -6.432 1.00 87.31 204 ARG A CA 1
ATOM 1587 C C . ARG A 1 204 ? 7.167 2.267 -5.154 1.00 87.31 204 ARG A C 1
ATOM 1589 O O . ARG A 1 204 ? 7.040 3.403 -4.709 1.00 87.31 204 ARG A O 1
ATOM 1596 N N . GLY A 1 205 ? 7.951 1.351 -4.583 1.00 82.00 205 GLY A N 1
ATOM 1597 C CA . GLY A 1 205 ? 8.767 1.635 -3.404 1.00 82.00 205 GLY A CA 1
ATOM 1598 C C . GLY A 1 205 ? 9.752 2.780 -3.649 1.00 82.00 205 GLY A C 1
ATOM 1599 O O . GLY A 1 205 ? 9.853 3.692 -2.833 1.00 82.00 205 GLY A O 1
ATOM 1600 N N . ARG A 1 206 ? 10.424 2.782 -4.806 1.00 86.38 206 ARG A N 1
ATOM 1601 C CA . ARG A 1 206 ? 11.390 3.828 -5.177 1.00 86.38 206 ARG A CA 1
ATOM 1602 C C . ARG A 1 206 ? 10.745 5.185 -5.443 1.00 86.38 206 ARG A C 1
ATOM 1604 O O . ARG A 1 206 ? 11.282 6.196 -5.005 1.00 86.38 206 ARG A O 1
ATOM 1611 N N . ILE A 1 207 ? 9.597 5.211 -6.116 1.00 85.31 207 ILE A N 1
ATOM 1612 C CA . ILE A 1 207 ? 8.843 6.450 -6.345 1.00 85.31 207 ILE A CA 1
ATOM 1613 C C . ILE A 1 207 ? 8.363 7.031 -5.010 1.00 85.31 207 ILE A C 1
ATOM 1615 O O . ILE A 1 207 ? 8.549 8.217 -4.763 1.00 85.31 207 ILE A O 1
ATOM 1619 N N . ASN A 1 208 ? 7.825 6.201 -4.110 1.00 83.31 208 ASN A N 1
ATOM 1620 C CA . ASN A 1 208 ? 7.413 6.659 -2.780 1.00 83.31 208 ASN A CA 1
ATOM 1621 C C . ASN A 1 208 ? 8.593 7.205 -1.968 1.00 83.31 208 ASN A C 1
ATOM 1623 O O . ASN A 1 208 ? 8.466 8.271 -1.377 1.00 83.31 208 ASN A O 1
ATOM 1627 N N . GLN A 1 209 ? 9.748 6.532 -2.003 1.00 84.12 209 GLN A N 1
ATOM 1628 C CA . GLN A 1 209 ? 10.968 7.022 -1.359 1.00 84.12 209 GLN A CA 1
ATOM 1629 C C . GLN A 1 209 ? 11.384 8.399 -1.899 1.00 84.12 209 GLN A C 1
ATOM 1631 O O . GLN A 1 209 ? 11.690 9.294 -1.118 1.00 84.12 209 GLN A O 1
ATOM 1636 N N . ALA A 1 210 ? 11.359 8.594 -3.220 1.00 87.81 210 ALA A N 1
ATOM 1637 C CA . ALA A 1 210 ? 11.682 9.877 -3.843 1.00 87.81 210 ALA A CA 1
ATOM 1638 C C . ALA A 1 210 ? 10.729 11.004 -3.407 1.00 87.81 210 ALA A C 1
ATOM 1640 O O . ALA A 1 210 ? 11.155 12.129 -3.146 1.00 87.81 210 ALA A O 1
ATOM 1641 N N . LEU A 1 211 ? 9.434 10.698 -3.306 1.00 82.69 211 LEU A N 1
ATOM 1642 C CA . LEU A 1 211 ? 8.419 11.647 -2.849 1.00 82.69 211 LEU A CA 1
ATOM 1643 C C . LEU A 1 211 ? 8.584 11.985 -1.364 1.00 82.69 211 LEU A C 1
ATOM 1645 O O . LEU A 1 211 ? 8.421 13.145 -0.995 1.00 82.69 211 LEU A O 1
ATOM 1649 N N . ASP A 1 212 ? 8.955 11.010 -0.533 1.00 82.00 212 ASP A N 1
ATOM 1650 C CA . ASP A 1 212 ? 9.253 11.230 0.886 1.00 82.00 212 ASP A CA 1
ATOM 1651 C C . ASP A 1 212 ? 10.510 12.101 1.071 1.00 82.00 212 ASP A C 1
ATOM 1653 O O . ASP A 1 212 ? 10.511 13.029 1.884 1.00 82.00 212 ASP A O 1
ATOM 1657 N N . GLU A 1 213 ? 11.562 11.870 0.276 1.00 87.31 213 GLU A N 1
ATOM 1658 C CA . GLU A 1 213 ? 12.767 12.716 0.252 1.00 87.31 213 GLU A CA 1
ATOM 1659 C C . GLU A 1 213 ? 12.452 14.171 -0.150 1.00 87.31 213 GLU A C 1
ATOM 1661 O O . GLU A 1 213 ? 13.030 15.109 0.394 1.00 87.31 213 GLU A O 1
ATOM 1666 N N . LEU A 1 214 ? 11.521 14.396 -1.081 1.00 84.81 214 LEU A N 1
ATOM 1667 C CA . LEU A 1 214 ? 11.092 15.749 -1.467 1.00 84.81 214 LEU A CA 1
ATOM 1668 C C . LEU A 1 214 ? 10.172 16.411 -0.444 1.00 84.81 214 LEU A C 1
ATOM 1670 O O . LEU A 1 214 ? 10.265 17.622 -0.226 1.00 84.81 214 LEU A O 1
ATOM 1674 N N . ALA A 1 215 ? 9.277 15.635 0.166 1.00 76.62 215 ALA A N 1
ATOM 1675 C CA . ALA A 1 215 ? 8.384 16.127 1.204 1.00 76.62 215 ALA A CA 1
ATOM 1676 C C . ALA A 1 215 ? 9.186 16.621 2.416 1.00 76.62 215 ALA A C 1
ATOM 1678 O O . ALA A 1 215 ? 8.911 17.704 2.920 1.00 76.62 215 ALA A O 1
ATOM 1679 N N . THR A 1 216 ? 10.224 15.882 2.814 1.00 78.75 216 THR A N 1
ATOM 1680 C CA . THR A 1 216 ? 11.097 16.237 3.946 1.00 78.75 216 THR A CA 1
ATOM 1681 C C . THR A 1 216 ? 11.983 17.453 3.666 1.00 78.75 216 THR A C 1
ATOM 1683 O O . THR A 1 216 ? 12.034 18.351 4.501 1.00 78.75 216 THR A O 1
ATOM 1686 N N . ARG A 1 217 ? 12.581 17.566 2.469 1.00 70.06 217 ARG A N 1
ATOM 1687 C CA . ARG A 1 217 ? 13.381 18.745 2.053 1.00 70.06 217 ARG A CA 1
ATOM 1688 C C . ARG A 1 217 ? 12.602 20.059 1.969 1.00 70.06 217 ARG A C 1
ATOM 1690 O O . ARG A 1 217 ? 13.204 21.110 1.822 1.00 70.06 217 ARG A O 1
ATOM 1697 N N . SER A 1 218 ? 11.274 20.003 1.975 1.00 55.62 218 SER A N 1
ATOM 1698 C CA . SER A 1 218 ? 10.415 21.189 1.883 1.00 55.62 218 SER A CA 1
ATOM 1699 C C . SER A 1 218 ? 10.124 21.840 3.240 1.00 55.62 218 SER A C 1
ATOM 1701 O O . SER A 1 218 ? 9.344 22.791 3.287 1.00 55.62 218 SER A O 1
ATOM 1703 N N . THR A 1 219 ? 10.667 21.275 4.319 1.00 49.38 219 THR A N 1
ATOM 1704 C CA . THR A 1 219 ? 10.420 21.674 5.714 1.00 49.38 219 THR A CA 1
ATOM 1705 C C . THR A 1 219 ? 11.636 22.333 6.375 1.00 49.38 219 THR A C 1
ATOM 1707 O O . THR A 1 219 ? 11.514 22.757 7.522 1.00 49.38 219 THR A O 1
ATOM 1710 N N . ASP A 1 220 ? 12.752 22.437 5.646 1.00 39.59 220 ASP A N 1
ATOM 1711 C CA . ASP A 1 220 ? 13.951 23.223 5.976 1.00 39.59 220 ASP A CA 1
ATOM 1712 C C . ASP A 1 220 ? 13.975 24.509 5.131 1.00 39.59 220 ASP A C 1
ATOM 1714 O O . ASP A 1 220 ? 14.420 25.557 5.652 1.00 39.59 220 ASP A O 1
#

Foldseek 3Di:
DDDQDDDDDAFHWDFDQAPVRDTDTATDHPVQVPPPDQVVSQVVVQVVQVVVQVVVCVVPVGDDDGDQGGWDQDPNHIDTDGDDDPVPPPDADDDDDDDDDDFDADPVGHTDPDDDDDDLVRLLVVLCVVQVLLVQLPVLLHDQHDLQSLQSSQVSCVVSVQDDDDPVVVLSNLLSCCVNVPRPVVRDHPPDHDDSVRSSVVSVVSSSVVSVVSSVVVVD

Mean predicted aligned error: 17.27 Å

pLDDT: mean 70.78, std 18.14, range [26.77, 93.5]